Protein AF-A0A536JC09-F1 (afdb_monomer)

Foldseek 3Di:
DDDDDDDDDDDDDDDDDDDDDDDDDDDDDDPVNDDDPPDPPPPPDDADQFFDWQQAQFDKQKPFQPVVPQGLNQLRYQALLGWRWGADDQAAPVRWIKMKGQQLVPDLLLQFKKKKKKAQPPQPQAQQCVVVVHWDAQAQAKKFKWFAQDHDDDDDPDRTDTFDIHHRDRGRMFIDIGGCSRGRMIMIIGRGARGDVVRSIHIIHMTMTRQSPFLQLEWEWEEAVCLSVVQTQHQPVVVVHGGHPQVVVCVVPVSHRGHYHRNYYHPDFPVVCVVCVLVVVVRDDGPDPPPVVVVCVQPPPPPDDDDDDDDDDDDDDDDPPDDPPDDDDDDDDDPVVVVVVVVDDDDGRDTDTDGDDDDDDDDD

Structure (mmCIF, N/CA/C/O backbone):
data_AF-A0A536JC09-F1
#
_entry.id   AF-A0A536JC09-F1
#
loop_
_atom_site.group_PDB
_atom_site.id
_atom_site.type_symbol
_atom_site.label_atom_id
_atom_site.label_alt_id
_atom_site.label_comp_id
_atom_site.label_asym_id
_atom_site.label_entity_id
_atom_site.label_seq_id
_atom_site.pdbx_PDB_ins_code
_atom_site.Cartn_x
_atom_site.Cartn_y
_atom_site.Cartn_z
_atom_site.occupancy
_atom_site.B_iso_or_equiv
_atom_site.auth_seq_id
_atom_site.auth_comp_id
_atom_site.auth_asym_id
_atom_site.auth_atom_id
_atom_site.pdbx_PDB_model_num
ATOM 1 N N . MET A 1 1 ? 70.081 -6.212 41.140 1.00 36.88 1 MET A N 1
ATOM 2 C CA . MET A 1 1 ? 70.716 -7.525 40.875 1.00 36.88 1 MET A CA 1
ATOM 3 C C . MET A 1 1 ? 69.593 -8.452 40.402 1.00 36.88 1 MET A C 1
ATOM 5 O O . MET A 1 1 ? 68.660 -8.626 41.163 1.00 36.88 1 MET A O 1
ATOM 9 N N . ARG A 1 2 ? 69.405 -8.727 39.094 1.00 32.56 2 ARG A N 1
ATOM 10 C CA . ARG A 1 2 ? 70.025 -9.826 38.296 1.00 32.56 2 ARG A CA 1
ATOM 11 C C . ARG A 1 2 ? 70.026 -11.152 39.098 1.00 32.56 2 ARG A C 1
ATOM 13 O O . ARG A 1 2 ? 70.590 -11.129 40.176 1.00 32.56 2 ARG A O 1
ATOM 20 N N . PHE A 1 3 ? 69.487 -12.308 38.687 1.00 31.75 3 PHE A N 1
ATOM 21 C CA . PHE A 1 3 ? 69.133 -12.875 37.374 1.00 31.75 3 PHE A CA 1
ATOM 22 C C . PHE A 1 3 ? 68.314 -14.189 37.598 1.00 31.75 3 PHE A C 1
ATOM 24 O O . PHE A 1 3 ? 68.687 -14.933 38.493 1.00 31.75 3 PHE A O 1
ATOM 31 N N . ARG A 1 4 ? 67.255 -14.418 36.787 1.00 40.78 4 ARG A N 1
ATOM 32 C CA . ARG A 1 4 ? 66.750 -15.643 36.076 1.00 40.78 4 ARG A CA 1
ATOM 33 C C . ARG A 1 4 ? 66.833 -17.061 36.723 1.00 40.78 4 ARG A C 1
ATOM 35 O O . ARG A 1 4 ? 67.774 -17.345 37.438 1.00 40.78 4 ARG A O 1
ATOM 42 N N . TRP A 1 5 ? 65.957 -18.046 36.455 1.00 30.72 5 TRP A N 1
ATOM 43 C CA . TRP A 1 5 ? 65.377 -18.525 35.179 1.00 30.72 5 TRP A CA 1
ATOM 44 C C . TRP A 1 5 ? 64.087 -19.361 35.370 1.00 30.72 5 TRP A C 1
ATOM 46 O O . TRP A 1 5 ? 63.809 -19.880 36.445 1.00 30.72 5 TRP A O 1
ATOM 56 N N . GLU A 1 6 ? 63.349 -19.472 34.265 1.00 37.31 6 GLU A N 1
ATOM 57 C CA . GLU A 1 6 ? 62.049 -20.104 34.018 1.00 37.31 6 GLU A CA 1
ATOM 58 C C . GLU A 1 6 ? 62.002 -21.637 34.136 1.00 37.31 6 GLU A C 1
ATOM 60 O O . GLU A 1 6 ? 62.984 -22.302 33.816 1.00 37.31 6 GLU A O 1
ATOM 65 N N . ALA A 1 7 ? 60.816 -22.184 34.446 1.00 30.33 7 ALA A N 1
ATOM 66 C CA . ALA A 1 7 ? 60.117 -23.166 33.603 1.00 30.33 7 ALA A CA 1
ATOM 67 C C . ALA A 1 7 ? 58.750 -23.571 34.210 1.00 30.33 7 ALA A C 1
ATOM 69 O O . ALA A 1 7 ? 58.674 -23.958 35.370 1.00 30.33 7 ALA A O 1
ATOM 70 N N . LEU A 1 8 ? 57.719 -23.585 33.349 1.00 28.45 8 LEU A N 1
ATOM 71 C CA . LEU A 1 8 ? 56.472 -24.379 33.398 1.00 28.45 8 LEU A CA 1
ATOM 72 C C . LEU A 1 8 ? 55.198 -23.807 34.080 1.00 28.45 8 LEU A C 1
ATOM 74 O O . LEU A 1 8 ? 54.946 -24.016 35.259 1.00 28.45 8 LEU A O 1
ATOM 78 N N . ARG A 1 9 ? 54.304 -23.325 33.194 1.00 28.89 9 ARG A N 1
ATOM 79 C CA . ARG A 1 9 ? 52.888 -23.738 32.990 1.00 28.89 9 ARG A CA 1
ATOM 80 C C . ARG A 1 9 ? 51.755 -22.784 33.410 1.00 28.89 9 ARG A C 1
ATOM 82 O O . ARG A 1 9 ? 51.515 -22.490 34.570 1.00 28.89 9 ARG A O 1
ATOM 89 N N . SER A 1 10 ? 51.024 -22.398 32.368 1.00 26.89 10 SER A N 1
ATOM 90 C CA . SER A 1 10 ? 49.814 -21.589 32.264 1.00 26.89 10 SER A CA 1
ATOM 91 C C . SER A 1 10 ? 48.507 -22.275 32.727 1.00 26.89 10 SER A C 1
ATOM 93 O O . SER A 1 10 ? 48.391 -23.491 32.619 1.00 26.89 10 SER A O 1
ATOM 95 N N . LEU A 1 11 ? 47.491 -21.426 32.987 1.00 25.88 11 LEU A N 1
ATOM 96 C CA . LEU A 1 11 ? 46.077 -21.498 32.521 1.00 25.88 11 LEU A CA 1
ATOM 97 C C . LEU A 1 11 ? 44.939 -22.132 33.384 1.00 25.88 11 LEU A C 1
ATOM 99 O O . LEU A 1 11 ? 45.101 -23.207 33.944 1.00 25.88 11 LEU A O 1
ATOM 103 N N . ALA A 1 12 ? 43.752 -21.484 33.273 1.00 26.39 12 ALA A N 1
ATOM 104 C CA . ALA A 1 12 ? 42.338 -21.861 33.584 1.00 26.39 12 ALA A CA 1
ATOM 105 C C . ALA A 1 12 ? 41.808 -21.550 35.013 1.00 26.39 12 ALA A C 1
ATOM 107 O O . ALA A 1 12 ? 42.444 -21.943 35.980 1.00 26.39 12 ALA A O 1
ATOM 108 N N . LEU A 1 13 ? 40.730 -20.785 35.303 1.00 26.62 13 LEU A N 1
ATOM 109 C CA . LEU A 1 13 ? 39.412 -20.419 34.706 1.00 26.62 13 LEU A CA 1
ATOM 110 C C . LEU A 1 13 ? 38.263 -21.447 34.922 1.00 26.62 13 LEU A C 1
ATOM 112 O O . LEU A 1 13 ? 38.433 -22.611 34.582 1.00 26.62 13 LEU A O 1
ATOM 116 N N . PHE A 1 14 ? 37.086 -20.932 35.353 1.00 28.17 14 PHE A N 1
ATOM 117 C CA . PHE A 1 14 ? 35.711 -21.512 35.350 1.00 28.17 14 PHE A CA 1
ATOM 118 C C . PHE A 1 14 ? 35.374 -22.583 36.428 1.00 28.17 14 PHE A C 1
ATOM 120 O O . PHE A 1 14 ? 36.268 -23.255 36.910 1.00 28.17 14 PHE A O 1
ATOM 127 N N . LEU A 1 15 ? 34.141 -22.824 36.919 1.00 27.25 15 LEU A N 1
ATOM 128 C CA . LEU A 1 15 ? 32.750 -22.542 36.507 1.00 27.25 15 LEU A CA 1
ATOM 129 C C . LEU A 1 15 ? 31.804 -22.905 37.686 1.00 27.25 15 LEU A C 1
ATOM 131 O O . LEU A 1 15 ? 32.091 -23.844 38.426 1.00 27.25 15 LEU A O 1
ATOM 135 N N . THR A 1 16 ? 30.615 -22.306 37.782 1.00 26.86 16 THR A N 1
ATOM 136 C CA . THR A 1 16 ? 29.426 -22.980 38.345 1.00 26.86 16 THR A CA 1
ATOM 137 C C . THR A 1 16 ? 28.334 -22.883 37.279 1.00 26.86 16 THR A C 1
ATOM 139 O O . THR A 1 16 ? 27.905 -21.782 36.949 1.00 26.86 16 THR A O 1
ATOM 142 N N . VAL A 1 17 ? 27.968 -24.015 36.668 1.00 28.80 17 VAL A N 1
ATOM 143 C CA . VAL A 1 17 ? 26.944 -24.133 35.614 1.00 28.80 17 VAL A CA 1
ATOM 144 C C . VAL A 1 17 ? 25.737 -24.885 36.159 1.00 28.80 17 VAL A C 1
ATOM 146 O O . VAL A 1 17 ? 25.876 -25.936 36.783 1.00 28.80 17 VAL A O 1
ATOM 149 N N . THR A 1 18 ? 24.558 -24.333 35.886 1.00 29.67 18 THR A N 1
ATOM 150 C CA . THR A 1 18 ? 23.251 -24.954 36.103 1.00 29.67 18 THR A CA 1
ATOM 151 C C . THR A 1 18 ? 22.977 -26.014 35.033 1.00 29.67 18 THR A C 1
ATOM 153 O O . THR A 1 18 ? 23.214 -25.807 33.845 1.00 29.67 18 THR A O 1
ATOM 156 N N . LEU A 1 19 ? 22.490 -27.159 35.501 1.00 27.80 19 LEU A N 1
ATOM 157 C CA . LEU A 1 19 ? 22.312 -28.433 34.812 1.00 27.80 19 LEU A CA 1
ATOM 158 C C . LEU A 1 19 ? 21.172 -28.399 33.772 1.00 27.80 19 LEU A C 1
ATOM 160 O O . LEU A 1 19 ? 20.027 -28.118 34.119 1.00 27.80 19 LEU A O 1
ATOM 164 N N . LEU A 1 20 ? 21.465 -28.773 32.522 1.00 28.38 20 LEU A N 1
ATOM 165 C CA . LEU A 1 20 ? 20.464 -29.218 31.548 1.00 28.38 20 LEU A CA 1
ATOM 166 C C . LEU A 1 20 ? 20.325 -30.744 31.692 1.00 28.38 20 LEU A C 1
ATOM 168 O O . LEU A 1 20 ? 21.284 -31.481 31.458 1.00 28.38 20 LEU A O 1
ATOM 172 N N . CYS A 1 21 ? 19.154 -31.228 32.108 1.00 25.56 21 CYS A N 1
ATOM 173 C CA . CYS A 1 21 ? 18.857 -32.661 32.155 1.00 25.56 21 CYS A CA 1
ATOM 174 C C . CYS A 1 21 ? 18.747 -33.217 30.728 1.00 25.56 21 CYS A C 1
ATOM 176 O O . CYS A 1 21 ? 17.725 -33.046 30.070 1.00 25.56 21 CYS A O 1
ATOM 178 N N . VAL A 1 22 ? 19.783 -33.919 30.268 1.00 31.12 22 VAL A N 1
ATOM 179 C CA . VAL A 1 22 ? 19.689 -34.836 29.127 1.00 31.12 22 VAL A CA 1
ATOM 180 C C . VAL A 1 22 ? 19.411 -36.228 29.685 1.00 31.12 22 VAL A C 1
ATOM 182 O O . VAL A 1 22 ? 20.281 -36.854 30.289 1.00 31.12 22 VAL A O 1
ATOM 185 N N . THR A 1 23 ? 18.189 -36.726 29.515 1.00 30.47 23 THR A N 1
ATOM 186 C CA . THR A 1 23 ? 17.865 -38.128 29.787 1.00 30.47 23 THR A CA 1
ATOM 187 C C . THR A 1 23 ? 18.340 -38.988 28.618 1.00 30.47 23 THR A C 1
ATOM 189 O O . THR A 1 23 ? 17.672 -39.109 27.595 1.00 30.47 23 THR A O 1
ATOM 192 N N . PHE A 1 24 ? 19.502 -39.625 28.764 1.00 31.02 24 PHE A N 1
ATOM 193 C CA . PHE A 1 24 ? 19.910 -40.703 27.863 1.00 31.02 24 PHE A CA 1
ATOM 194 C C . PHE A 1 24 ? 19.161 -41.985 28.244 1.00 31.02 24 PHE A C 1
ATOM 196 O O . PHE 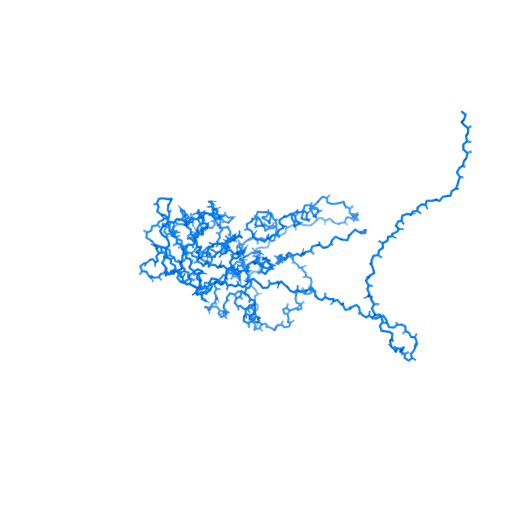A 1 24 ? 19.452 -42.601 29.269 1.00 31.02 24 PHE A O 1
ATOM 203 N N . ARG A 1 25 ? 18.201 -42.416 27.417 1.00 30.84 25 ARG A N 1
ATOM 204 C CA . ARG A 1 25 ? 17.781 -43.823 27.409 1.00 30.84 25 ARG A CA 1
ATOM 205 C C . ARG A 1 25 ? 18.841 -44.613 26.646 1.00 30.84 25 ARG A C 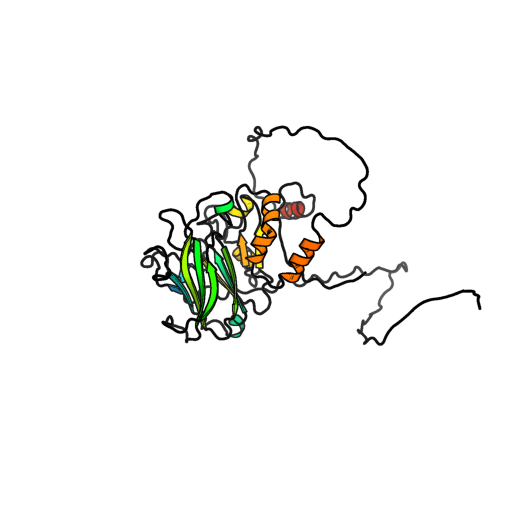1
ATOM 207 O O . ARG A 1 25 ? 18.979 -44.448 25.439 1.00 30.84 25 ARG A O 1
ATOM 214 N N . PHE A 1 26 ? 19.595 -45.447 27.353 1.00 35.88 26 PHE A N 1
ATOM 215 C CA . PHE A 1 26 ? 20.374 -46.512 26.731 1.00 35.88 26 PHE A CA 1
ATOM 216 C C . PHE A 1 26 ? 19.435 -47.684 26.463 1.00 35.88 26 PHE A C 1
ATOM 218 O O . PHE A 1 26 ? 18.939 -48.273 27.420 1.00 35.88 26 PHE A O 1
ATOM 225 N N . ASP A 1 27 ? 19.216 -48.040 25.197 1.00 37.62 27 ASP A N 1
ATOM 226 C CA . ASP A 1 27 ? 18.766 -49.393 24.883 1.00 37.62 27 ASP A CA 1
ATOM 227 C C . ASP A 1 27 ? 19.299 -49.907 23.534 1.00 37.62 27 ASP A C 1
ATOM 229 O O . ASP A 1 27 ? 19.413 -49.164 22.561 1.00 37.62 27 ASP A O 1
ATOM 233 N N . ALA A 1 28 ? 19.627 -51.201 23.555 1.00 38.22 28 ALA A N 1
ATOM 234 C CA . ALA A 1 28 ? 20.052 -52.129 22.504 1.00 38.22 28 ALA A CA 1
ATOM 235 C C . ALA A 1 28 ? 21.326 -51.831 21.670 1.00 38.22 28 ALA A C 1
ATOM 237 O O . ALA A 1 28 ? 21.341 -51.076 20.698 1.00 38.22 28 ALA A O 1
ATOM 238 N N . ARG A 1 29 ? 22.395 -52.586 21.978 1.00 41.09 29 ARG A N 1
ATOM 239 C CA . ARG A 1 29 ? 23.533 -52.849 21.075 1.00 41.09 29 ARG A CA 1
ATOM 240 C C . ARG A 1 29 ? 23.049 -53.586 19.815 1.00 41.09 29 ARG A C 1
ATOM 242 O O . ARG A 1 29 ? 22.245 -54.509 19.917 1.00 41.09 29 ARG A O 1
ATOM 249 N N . GLY A 1 30 ? 23.586 -53.228 18.648 1.00 44.88 30 GLY A N 1
ATOM 250 C CA . GLY A 1 30 ? 23.467 -54.044 17.433 1.00 44.88 30 GLY A CA 1
ATOM 251 C C . GLY A 1 30 ? 24.247 -55.360 17.558 1.00 44.88 30 GLY A C 1
ATOM 252 O O . GLY A 1 30 ? 25.201 -55.446 18.331 1.00 44.88 30 GLY A O 1
ATOM 253 N N . ALA A 1 31 ? 23.843 -56.382 16.797 1.00 53.12 31 ALA A N 1
ATOM 254 C CA . ALA A 1 31 ? 24.392 -57.745 16.854 1.00 53.12 31 ALA A CA 1
ATOM 255 C C . ALA A 1 31 ? 25.894 -57.872 16.504 1.00 53.12 31 ALA A C 1
ATOM 257 O O . ALA A 1 31 ? 26.471 -58.937 16.695 1.00 53.12 31 ALA A O 1
ATOM 258 N N . ASP A 1 32 ? 26.537 -56.809 16.024 1.00 61.56 32 ASP A N 1
ATOM 259 C CA . ASP A 1 32 ? 27.949 -56.765 15.629 1.00 61.56 32 ASP A CA 1
ATOM 260 C C . ASP A 1 32 ? 28.827 -55.896 16.551 1.00 61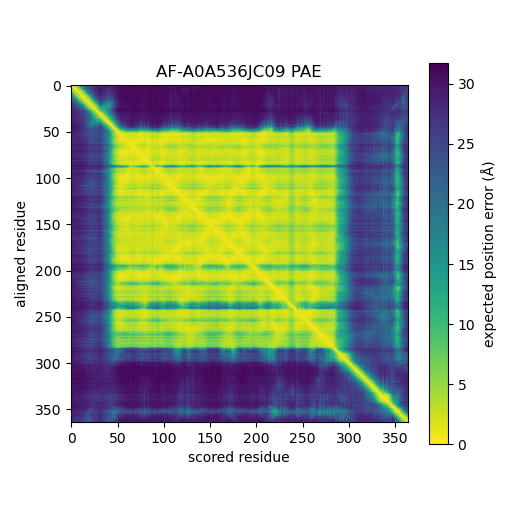.56 32 ASP A C 1
ATOM 262 O O . ASP A 1 32 ? 30.014 -55.718 16.287 1.00 61.56 32 ASP A O 1
ATOM 266 N N . GLY A 1 33 ? 28.274 -55.351 17.641 1.00 51.72 33 GLY A N 1
ATOM 267 C CA . GLY A 1 33 ? 29.042 -54.588 18.631 1.00 51.72 33 GLY A CA 1
ATOM 268 C C . GLY A 1 33 ? 29.583 -53.235 18.147 1.00 51.72 33 GLY A C 1
ATOM 269 O O . GLY A 1 33 ? 30.335 -52.597 18.884 1.00 51.72 33 GLY A O 1
ATOM 270 N N . SER A 1 34 ? 29.187 -52.765 16.960 1.00 49.44 34 SER A N 1
ATOM 271 C CA . SER A 1 34 ? 29.613 -51.462 16.441 1.00 49.44 34 SER A CA 1
ATOM 272 C C . SER A 1 34 ? 28.744 -50.324 17.003 1.00 49.44 34 SER A C 1
ATOM 274 O O . SER A 1 34 ? 27.514 -50.451 17.047 1.00 49.44 34 SER A O 1
ATOM 276 N N . PRO A 1 35 ? 29.332 -49.187 17.428 1.00 41.75 35 PRO A N 1
ATOM 277 C CA . PRO A 1 35 ? 28.557 -48.027 17.850 1.00 41.75 35 PRO A CA 1
ATOM 278 C C . PRO A 1 35 ? 27.819 -47.434 16.644 1.00 41.75 35 PRO A C 1
ATOM 280 O O . PRO A 1 35 ? 28.437 -46.913 15.716 1.00 41.75 35 PRO A O 1
ATOM 283 N N . ARG A 1 36 ? 26.481 -47.485 16.653 1.00 42.75 36 ARG A N 1
ATOM 284 C CA . ARG A 1 36 ? 25.676 -46.686 15.723 1.00 42.75 36 ARG A CA 1
ATOM 285 C C . ARG A 1 36 ? 25.784 -45.230 16.157 1.00 42.75 36 ARG A C 1
ATOM 287 O O . ARG A 1 36 ? 25.281 -44.865 17.217 1.00 42.75 36 ARG A O 1
ATOM 294 N N . ILE A 1 37 ? 26.437 -44.404 15.343 1.00 43.97 37 ILE A N 1
ATOM 295 C CA . ILE A 1 37 ? 26.311 -42.952 15.458 1.00 43.97 37 ILE A CA 1
ATOM 296 C C . ILE A 1 37 ? 24.839 -42.646 15.186 1.00 43.97 37 ILE A C 1
ATOM 298 O O . ILE A 1 37 ? 24.356 -42.861 14.075 1.00 43.97 37 ILE A O 1
ATOM 302 N N . ALA A 1 38 ? 24.110 -42.219 16.216 1.00 47.78 38 ALA A N 1
ATOM 303 C CA . ALA A 1 38 ? 22.767 -41.699 16.034 1.00 47.78 38 ALA A CA 1
ATOM 304 C C . ALA A 1 38 ? 22.862 -40.526 15.055 1.00 47.78 38 ALA A C 1
ATOM 306 O O . ALA A 1 38 ? 23.597 -39.568 15.305 1.00 47.78 38 ALA A O 1
ATOM 307 N N . SER A 1 39 ? 22.168 -40.626 13.920 1.00 44.34 39 SER A N 1
ATOM 308 C CA . SER A 1 39 ? 22.028 -39.506 12.998 1.00 44.34 39 SER A CA 1
ATOM 309 C C . SER A 1 39 ? 21.516 -38.303 13.793 1.00 44.34 39 SER A C 1
ATOM 311 O O . SER A 1 39 ? 20.510 -38.448 14.495 1.00 44.34 39 SER A O 1
ATOM 313 N N . PRO A 1 40 ? 22.183 -37.138 13.735 1.00 42.94 40 PRO A N 1
ATOM 314 C CA . PRO A 1 40 ? 21.654 -35.949 14.376 1.00 42.94 40 PRO A CA 1
ATOM 315 C C . PRO A 1 40 ? 20.288 -35.666 13.752 1.00 42.94 40 PRO A C 1
ATOM 317 O O . PRO A 1 40 ? 20.180 -35.456 12.543 1.00 42.94 40 PRO A O 1
ATOM 320 N N . GLN A 1 41 ? 19.233 -35.698 14.566 1.00 37.69 41 GLN A N 1
ATOM 321 C CA . GLN A 1 41 ? 17.967 -35.107 14.166 1.00 37.69 41 GLN A CA 1
ATOM 322 C C . GLN A 1 41 ? 18.211 -33.604 14.087 1.00 37.69 41 GLN A C 1
ATOM 324 O O . GLN A 1 41 ? 18.301 -32.922 15.106 1.00 37.69 41 GLN A O 1
ATOM 329 N N . VAL A 1 42 ? 18.398 -33.104 12.867 1.00 40.72 42 VAL A N 1
ATOM 330 C CA . VAL A 1 42 ? 18.364 -31.672 12.596 1.00 40.72 42 VAL A CA 1
ATOM 331 C C . VAL A 1 42 ? 16.956 -31.225 12.966 1.00 40.72 42 VAL A C 1
ATOM 333 O O . VAL A 1 42 ? 15.987 -31.597 12.306 1.00 40.72 42 VAL A O 1
ATOM 336 N N . ALA A 1 43 ? 16.827 -30.488 14.067 1.00 40.28 43 ALA A N 1
ATOM 337 C CA . ALA A 1 43 ? 15.604 -29.761 14.342 1.00 40.28 43 ALA A CA 1
ATOM 338 C C . ALA A 1 43 ? 15.426 -28.776 13.184 1.00 40.28 43 ALA A C 1
ATOM 340 O O . ALA A 1 43 ? 16.229 -27.857 13.024 1.00 40.28 43 ALA A O 1
ATOM 341 N N . PHE A 1 44 ? 14.422 -29.006 12.338 1.00 37.81 44 PHE A N 1
ATOM 342 C CA . PHE A 1 44 ? 14.017 -28.008 11.362 1.00 37.81 44 PHE A CA 1
ATOM 343 C C . PHE A 1 44 ? 13.671 -26.742 12.143 1.00 37.81 44 PHE A C 1
ATOM 345 O O . PHE A 1 44 ? 12.849 -26.785 13.064 1.00 37.81 44 PHE A O 1
ATOM 352 N N . ALA A 1 45 ? 14.336 -25.632 11.817 1.00 45.62 45 ALA A N 1
ATOM 353 C CA . ALA A 1 45 ? 13.912 -24.328 12.295 1.00 45.62 45 ALA A CA 1
ATOM 354 C C . ALA A 1 45 ? 12.412 -24.189 11.997 1.00 45.62 45 ALA A C 1
ATOM 356 O O . ALA A 1 45 ? 11.973 -24.539 10.896 1.00 45.62 45 ALA A O 1
ATOM 357 N N . ARG A 1 46 ? 11.620 -23.732 12.978 1.00 51.09 46 ARG A N 1
ATOM 358 C CA . ARG A 1 46 ? 10.226 -23.352 12.714 1.00 51.09 46 ARG A CA 1
ATOM 359 C C . ARG A 1 46 ? 10.229 -22.400 11.511 1.00 51.09 46 ARG A C 1
ATOM 361 O O . ARG A 1 46 ? 11.097 -21.530 11.424 1.00 51.09 46 ARG A O 1
ATOM 368 N N . GLY A 1 47 ? 9.310 -22.621 10.568 1.00 55.97 47 GLY A N 1
ATOM 369 C CA . GLY A 1 47 ? 9.055 -21.670 9.483 1.00 55.97 47 GLY A CA 1
ATOM 370 C C . GLY A 1 47 ? 8.719 -20.280 10.039 1.00 55.97 47 GLY A C 1
ATOM 371 O O . GLY A 1 47 ? 8.503 -20.166 11.253 1.00 55.97 47 GLY A O 1
ATOM 372 N N . PRO A 1 48 ? 8.707 -19.236 9.189 1.00 59.97 48 PRO A N 1
ATOM 373 C CA . PRO A 1 48 ? 8.295 -17.909 9.634 1.00 59.97 48 PRO A CA 1
ATOM 374 C C . PRO A 1 48 ? 6.926 -17.995 10.317 1.00 59.97 48 PRO A C 1
ATOM 376 O O . PRO A 1 48 ? 6.087 -18.829 9.954 1.00 59.97 48 PRO A O 1
ATOM 379 N N . LEU A 1 49 ? 6.740 -17.200 11.370 1.00 71.00 49 LEU A N 1
ATOM 380 C CA . LEU A 1 49 ? 5.421 -17.058 11.970 1.00 71.00 49 LEU A CA 1
ATOM 381 C C . LEU A 1 49 ? 4.547 -16.352 10.940 1.00 71.00 49 LEU A C 1
ATOM 383 O O . LEU A 1 49 ? 4.991 -15.378 10.347 1.00 71.00 49 LEU A O 1
ATOM 387 N N . ALA A 1 50 ? 3.354 -16.889 10.694 1.00 79.06 50 ALA A N 1
ATOM 388 C CA . ALA A 1 50 ? 2.421 -16.249 9.783 1.00 79.06 50 ALA A CA 1
ATOM 389 C C . ALA A 1 50 ? 2.127 -14.833 10.286 1.00 79.06 50 ALA A C 1
ATOM 391 O O . ALA A 1 50 ? 1.871 -14.669 11.482 1.00 79.06 50 ALA A O 1
ATOM 392 N N . ASP A 1 51 ? 2.127 -13.873 9.365 1.00 82.62 51 ASP A N 1
ATOM 393 C CA . ASP A 1 51 ? 1.683 -12.497 9.572 1.00 82.62 51 ASP A CA 1
ATOM 394 C C . ASP A 1 51 ? 0.289 -12.367 8.916 1.00 82.62 51 ASP A C 1
ATOM 396 O O . ASP A 1 51 ? 0.196 -12.117 7.710 1.00 82.62 51 ASP A O 1
ATOM 400 N N . PRO A 1 52 ? -0.824 -12.650 9.630 1.00 91.44 52 PRO A N 1
ATOM 401 C CA . PRO A 1 52 ? -2.139 -12.777 9.007 1.00 91.44 52 PRO A CA 1
ATOM 402 C C . PRO A 1 52 ? -2.624 -11.459 8.402 1.00 91.44 52 PRO A C 1
ATOM 404 O O . PRO A 1 52 ? -2.543 -10.414 9.047 1.00 91.44 52 PRO A O 1
ATOM 407 N N . LEU A 1 53 ? -3.219 -11.522 7.209 1.00 95.31 53 LEU A N 1
ATOM 408 C CA . LEU A 1 53 ? -3.904 -10.387 6.590 1.00 95.31 53 LEU A CA 1
ATOM 409 C C . LEU A 1 53 ? -5.147 -10.002 7.412 1.00 95.31 53 LEU A C 1
ATOM 411 O O . LEU A 1 53 ? -6.088 -10.789 7.533 1.00 95.31 53 LEU A O 1
ATOM 415 N N . ILE A 1 54 ? -5.166 -8.783 7.952 1.00 96.81 54 ILE A N 1
ATOM 416 C CA . ILE A 1 54 ? -6.258 -8.239 8.777 1.00 96.81 54 ILE A CA 1
ATOM 417 C C . ILE A 1 54 ? -7.093 -7.170 8.061 1.00 96.81 54 ILE A C 1
ATOM 419 O O . ILE A 1 54 ? -8.142 -6.783 8.572 1.00 96.81 54 ILE A O 1
ATOM 423 N N . SER A 1 55 ? -6.654 -6.680 6.897 1.00 97.94 55 SER A N 1
ATOM 424 C CA . SER A 1 55 ? -7.422 -5.742 6.062 1.00 97.94 55 SER A CA 1
ATOM 425 C C . SER A 1 55 ? -8.435 -6.424 5.146 1.00 97.94 55 SER A C 1
ATOM 427 O O . SER A 1 55 ? -9.354 -5.750 4.686 1.00 97.94 55 SER A O 1
ATOM 429 N N . GLY A 1 56 ? -8.299 -7.725 4.872 1.00 97.00 56 GLY A N 1
ATOM 430 C CA . GLY A 1 56 ? -9.134 -8.433 3.897 1.00 97.00 56 GLY A CA 1
ATOM 431 C C . GLY A 1 56 ? -10.631 -8.262 4.172 1.00 97.00 56 GLY A C 1
ATOM 432 O O . GLY A 1 56 ? -11.138 -8.698 5.207 1.00 97.00 56 GLY A O 1
ATOM 433 N N . GLY A 1 57 ? -11.337 -7.595 3.257 1.00 97.69 57 GLY A N 1
ATOM 434 C CA . GLY A 1 57 ? -12.785 -7.385 3.308 1.00 97.69 57 GLY A CA 1
ATOM 435 C C . GLY A 1 57 ? -13.306 -6.480 4.434 1.00 97.69 57 GLY A C 1
ATOM 436 O O . GLY A 1 57 ? -14.524 -6.384 4.609 1.00 97.69 57 GLY A O 1
ATOM 437 N N . VAL A 1 58 ? -12.443 -5.811 5.210 1.00 98.62 58 VAL A N 1
ATOM 438 C CA . VAL A 1 58 ? -12.909 -4.831 6.209 1.00 98.62 58 VAL A CA 1
ATOM 439 C C . VAL A 1 58 ? -13.549 -3.616 5.517 1.00 98.62 58 VAL A C 1
ATOM 441 O O . VAL A 1 58 ? -13.212 -3.322 4.365 1.00 98.62 58 VAL A O 1
ATOM 444 N N . PRO A 1 59 ? -14.464 -2.876 6.173 1.00 98.75 59 PRO A N 1
ATOM 445 C CA . PRO A 1 59 ? -15.078 -1.708 5.553 1.00 98.75 59 PRO A CA 1
ATOM 446 C C . PRO A 1 59 ? -14.032 -0.668 5.128 1.00 98.75 59 PRO A C 1
ATOM 448 O O . PRO A 1 59 ? -13.226 -0.206 5.938 1.00 98.75 59 PRO A O 1
ATOM 451 N N . ALA A 1 60 ? -14.081 -0.288 3.852 1.00 98.81 60 ALA A N 1
ATOM 452 C CA . ALA A 1 60 ? -13.151 0.641 3.227 1.00 98.81 60 ALA A CA 1
ATOM 453 C C . ALA A 1 60 ? -13.869 1.895 2.716 1.00 98.81 60 ALA A C 1
ATOM 455 O O . ALA A 1 60 ? -14.986 1.832 2.197 1.00 98.81 60 ALA A O 1
ATOM 456 N N . PHE A 1 61 ? -13.211 3.045 2.844 1.00 98.75 61 PHE A N 1
ATOM 457 C CA . PHE A 1 61 ? -13.768 4.354 2.521 1.00 98.75 61 PHE A CA 1
ATOM 458 C C . PHE A 1 61 ? -12.752 5.217 1.778 1.00 98.75 61 PHE A C 1
ATOM 460 O O . PHE A 1 61 ? -11.547 5.109 1.995 1.00 98.75 61 PHE A O 1
ATOM 467 N N . THR A 1 62 ? -13.241 6.131 0.947 1.00 98.31 62 THR A N 1
ATOM 468 C CA . THR A 1 62 ? -12.417 7.119 0.244 1.00 98.31 62 THR A CA 1
ATOM 469 C C . THR A 1 62 ? -13.198 8.412 0.020 1.00 98.31 62 THR A C 1
ATOM 471 O O . THR A 1 62 ? -14.428 8.419 0.095 1.00 98.31 62 THR A O 1
ATOM 474 N N . ASN A 1 63 ? -12.498 9.514 -0.254 1.00 96.62 63 ASN A N 1
ATOM 475 C CA . ASN A 1 63 ? -13.103 10.733 -0.796 1.00 96.62 63 ASN A CA 1
ATOM 476 C C . ASN A 1 63 ? -13.096 10.803 -2.330 1.00 96.62 63 ASN A C 1
ATOM 478 O O . ASN A 1 63 ? -13.613 11.781 -2.872 1.00 96.62 63 ASN A O 1
ATOM 482 N N . ASP A 1 64 ? -12.501 9.831 -3.022 1.00 96.31 64 ASP A N 1
ATOM 483 C CA . ASP A 1 64 ? -12.489 9.776 -4.482 1.00 96.31 64 ASP A CA 1
ATOM 484 C C . ASP A 1 64 ? -12.422 8.325 -4.972 1.00 96.31 64 ASP A C 1
ATOM 486 O O . ASP A 1 64 ? -11.421 7.642 -4.784 1.00 96.31 64 ASP A O 1
ATOM 490 N N . ASP A 1 65 ? -13.493 7.862 -5.608 1.00 95.31 65 ASP A N 1
ATOM 491 C CA . ASP A 1 65 ? -13.653 6.514 -6.167 1.00 95.31 65 ASP A CA 1
ATOM 492 C C . ASP A 1 65 ? -14.085 6.540 -7.641 1.00 95.31 65 ASP A C 1
ATOM 494 O O . ASP A 1 65 ? -14.670 5.580 -8.161 1.00 95.31 65 ASP A O 1
ATOM 498 N N . CYS A 1 66 ? -13.868 7.678 -8.309 1.00 92.31 66 CYS A N 1
ATOM 499 C CA . CYS A 1 66 ? -14.310 7.901 -9.682 1.00 92.31 66 CYS A CA 1
ATOM 500 C C . CYS A 1 66 ? -15.832 7.755 -9.869 1.00 92.31 66 CYS A C 1
ATOM 502 O O . CYS A 1 66 ? -16.287 7.238 -10.890 1.00 92.31 66 CYS A O 1
ATOM 504 N N . GLY A 1 67 ? -16.630 8.178 -8.882 1.00 92.38 67 GLY A N 1
ATOM 505 C CA . GLY A 1 67 ? -18.088 8.036 -8.931 1.00 92.38 67 GLY A CA 1
ATOM 506 C C . GLY A 1 67 ? -18.541 6.583 -8.764 1.00 92.38 67 GLY A C 1
ATOM 507 O O . GLY A 1 67 ? -19.547 6.182 -9.347 1.00 92.38 67 GLY A O 1
ATOM 508 N N . GLY A 1 68 ? -17.772 5.794 -8.012 1.00 94.75 68 GLY A N 1
ATOM 509 C CA . GLY A 1 68 ? -18.011 4.377 -7.737 1.00 94.75 68 GLY A CA 1
ATOM 510 C C . GLY A 1 68 ? -17.429 3.398 -8.762 1.00 94.75 68 GLY A C 1
ATOM 511 O O . GLY A 1 68 ? -17.613 2.193 -8.607 1.00 94.75 68 GLY A O 1
ATOM 512 N N . ALA A 1 69 ? -16.726 3.866 -9.799 1.00 95.69 69 ALA A N 1
ATOM 513 C CA . ALA A 1 69 ? -16.113 2.982 -10.798 1.00 95.69 69 ALA A CA 1
ATOM 514 C C . ALA A 1 69 ? -14.890 2.218 -10.257 1.00 95.69 69 ALA A C 1
ATOM 516 O O . ALA A 1 69 ? -14.596 1.116 -10.731 1.00 95.69 69 ALA A O 1
ATOM 517 N N . TYR A 1 70 ? -14.196 2.790 -9.268 1.00 96.38 70 TYR A N 1
ATOM 518 C CA . TYR A 1 70 ? -13.030 2.204 -8.604 1.00 96.38 70 TYR A CA 1
ATOM 519 C C . TYR A 1 70 ? -13.143 2.400 -7.080 1.00 96.38 70 TYR A C 1
ATOM 521 O O . TYR A 1 70 ? -12.417 3.209 -6.499 1.00 96.38 70 TYR A O 1
ATOM 529 N N . PRO A 1 71 ? -14.100 1.711 -6.427 1.00 97.94 71 PRO A N 1
ATOM 530 C CA . PRO A 1 71 ? -14.427 1.922 -5.019 1.00 97.94 71 PRO A CA 1
ATOM 531 C C . PRO A 1 71 ? -13.270 1.551 -4.091 1.00 97.94 71 PRO A C 1
ATOM 533 O O . PRO A 1 71 ? -12.437 0.712 -4.424 1.00 97.94 71 PRO A O 1
ATOM 536 N N . ALA A 1 72 ? -13.271 2.128 -2.886 1.00 98.44 72 ALA A N 1
ATOM 537 C CA . ALA A 1 72 ? -12.280 1.847 -1.843 1.00 98.44 72 ALA A CA 1
ATOM 538 C C . ALA A 1 72 ? -12.126 0.347 -1.532 1.00 98.44 72 ALA A C 1
ATOM 540 O O . ALA A 1 72 ? -11.022 -0.104 -1.261 1.00 98.44 72 ALA A O 1
ATOM 541 N N . ALA A 1 73 ? -13.217 -0.423 -1.620 1.00 98.50 73 ALA A N 1
ATOM 542 C CA . ALA A 1 73 ? -13.226 -1.861 -1.347 1.00 98.50 73 ALA A CA 1
ATOM 543 C C . ALA A 1 73 ? -12.337 -2.691 -2.292 1.00 98.50 73 ALA A C 1
ATOM 545 O O . ALA A 1 73 ? -11.970 -3.800 -1.935 1.00 98.50 73 ALA A O 1
ATOM 546 N N . ARG A 1 74 ? -11.959 -2.161 -3.465 1.00 98.19 74 ARG A N 1
ATOM 547 C CA . ARG A 1 74 ? -11.000 -2.829 -4.363 1.00 98.19 74 ARG A CA 1
ATOM 548 C C . ARG A 1 74 ? -9.566 -2.813 -3.847 1.00 98.19 74 ARG A C 1
ATOM 550 O O . ARG A 1 74 ? -8.708 -3.486 -4.392 1.00 98.19 74 ARG A O 1
ATOM 557 N N . ALA A 1 75 ? -9.269 -1.998 -2.837 1.00 98.31 75 ALA A N 1
ATOM 558 C CA . ALA A 1 75 ? -7.931 -1.970 -2.266 1.00 98.31 75 ALA A CA 1
ATOM 559 C C . ALA A 1 75 ? -7.654 -3.154 -1.326 1.00 98.31 75 ALA A C 1
ATOM 561 O O . ALA A 1 75 ? -6.489 -3.404 -1.034 1.00 98.31 75 ALA A O 1
ATOM 562 N N . ASN A 1 76 ? -8.699 -3.836 -0.845 1.00 98.12 76 ASN A N 1
ATOM 563 C CA . ASN A 1 76 ? -8.628 -4.919 0.139 1.00 98.12 76 ASN A CA 1
ATOM 564 C C . ASN A 1 76 ? -9.636 -6.051 -0.120 1.00 98.12 76 ASN A C 1
ATOM 566 O O . ASN A 1 76 ? -10.077 -6.711 0.829 1.00 98.12 76 ASN A O 1
ATOM 570 N N . ASP A 1 77 ? -10.059 -6.244 -1.368 1.00 96.12 77 ASP A N 1
ATOM 571 C CA . ASP A 1 77 ? -10.796 -7.445 -1.750 1.00 96.12 77 ASP A CA 1
ATOM 572 C C . ASP A 1 77 ? -9.831 -8.611 -2.037 1.00 96.12 77 ASP A C 1
ATOM 574 O O . ASP A 1 77 ? -8.618 -8.498 -1.879 1.00 96.12 77 ASP A O 1
ATOM 578 N N . ASP A 1 78 ? -10.378 -9.774 -2.394 1.00 92.50 78 ASP A N 1
ATOM 579 C CA . ASP A 1 78 ? -9.574 -10.953 -2.731 1.00 92.50 78 ASP A CA 1
ATOM 580 C C . ASP A 1 78 ? -9.076 -10.929 -4.200 1.00 92.50 78 ASP A C 1
ATOM 582 O O . ASP A 1 78 ? -8.527 -11.928 -4.671 1.00 92.50 78 ASP A O 1
ATOM 586 N N . ASP A 1 79 ? -9.270 -9.836 -4.952 1.00 92.94 79 ASP A N 1
ATOM 587 C CA . ASP A 1 79 ? -8.897 -9.722 -6.368 1.00 92.94 79 ASP A CA 1
ATOM 588 C C . ASP A 1 79 ? -7.902 -8.577 -6.605 1.00 92.94 79 ASP A C 1
ATOM 590 O O . ASP A 1 79 ? -8.267 -7.449 -6.942 1.00 92.94 79 ASP A O 1
ATOM 594 N N . TYR A 1 80 ? -6.611 -8.909 -6.532 1.00 92.50 80 TYR A N 1
ATOM 595 C CA . TYR A 1 80 ? -5.512 -7.981 -6.823 1.00 92.50 80 TYR A CA 1
ATOM 596 C C . TYR A 1 80 ? -5.416 -7.584 -8.310 1.00 92.50 80 TYR A C 1
ATOM 598 O O . TYR A 1 80 ? -4.633 -6.710 -8.672 1.00 92.50 80 TYR A O 1
ATOM 606 N N . GLY A 1 81 ? -6.247 -8.161 -9.191 1.00 91.31 81 GLY A N 1
ATOM 607 C CA . GLY A 1 81 ? -6.463 -7.630 -10.541 1.00 91.31 81 GLY A CA 1
ATOM 608 C C . GLY A 1 81 ? -7.298 -6.345 -10.537 1.00 91.31 81 GLY A C 1
ATOM 609 O O . GLY A 1 81 ? -7.453 -5.683 -11.568 1.00 91.31 81 GLY A O 1
ATOM 610 N N . THR A 1 82 ? -7.850 -5.975 -9.380 1.00 93.25 82 THR A N 1
ATOM 611 C CA . THR A 1 82 ? -8.574 -4.733 -9.158 1.00 93.25 82 THR A CA 1
ATOM 612 C C . THR A 1 82 ? -7.856 -3.854 -8.139 1.00 93.25 82 THR A C 1
ATOM 614 O O . THR A 1 82 ? -7.100 -4.328 -7.301 1.00 93.25 82 THR A O 1
ATOM 617 N N . GLN A 1 83 ? -8.075 -2.541 -8.236 1.00 95.81 83 GLN A N 1
ATOM 618 C CA . GLN A 1 83 ? -7.474 -1.545 -7.350 1.00 95.81 83 GLN A CA 1
ATOM 619 C C . GLN A 1 83 ? -8.480 -0.441 -7.030 1.00 95.81 83 GLN A C 1
ATOM 621 O O . GLN A 1 83 ? -9.346 -0.103 -7.856 1.00 95.81 83 GLN A O 1
ATOM 626 N N . TRP A 1 84 ? -8.344 0.159 -5.845 1.00 97.94 84 TRP A N 1
ATOM 627 C CA . TRP A 1 84 ? -8.920 1.482 -5.613 1.00 97.94 84 TRP A CA 1
ATOM 628 C C . TRP A 1 84 ? -8.195 2.485 -6.504 1.00 97.94 84 TRP A C 1
ATOM 630 O O . TRP A 1 84 ? -6.973 2.424 -6.636 1.00 97.94 84 TRP A O 1
ATOM 640 N N . ARG A 1 85 ? -8.940 3.429 -7.087 1.00 96.38 85 ARG A N 1
ATOM 641 C CA . ARG A 1 85 ? -8.376 4.477 -7.935 1.00 96.38 85 ARG A CA 1
ATOM 642 C C . ARG A 1 85 ? -9.095 5.805 -7.721 1.00 96.38 85 ARG A C 1
ATOM 644 O O . ARG A 1 85 ? -10.322 5.853 -7.707 1.00 96.38 85 ARG A O 1
ATOM 651 N N . SER A 1 86 ? -8.330 6.889 -7.614 1.00 95.38 86 SER A N 1
ATOM 652 C CA . SER A 1 86 ? -8.862 8.258 -7.637 1.00 95.38 86 SER A CA 1
ATOM 653 C C . SER A 1 86 ? -9.025 8.766 -9.079 1.00 95.38 86 SER A C 1
ATOM 655 O O . SER A 1 86 ? -8.421 8.223 -10.001 1.00 95.38 86 SER A O 1
ATOM 657 N N . CYS A 1 87 ? -9.825 9.803 -9.339 1.00 87.12 87 CYS A N 1
ATOM 658 C CA . CYS A 1 87 ? -10.015 10.321 -10.709 1.00 87.12 87 CYS A CA 1
ATOM 659 C C . CYS A 1 87 ? -10.163 11.833 -10.813 1.00 87.12 87 CYS A C 1
ATOM 661 O O . CYS A 1 87 ? -9.873 12.406 -11.863 1.00 87.12 87 CYS A O 1
ATOM 663 N N . ASN A 1 88 ? -10.662 12.492 -9.773 1.00 71.12 88 ASN A N 1
ATOM 664 C CA . ASN A 1 88 ? -11.249 13.816 -9.932 1.00 71.12 88 ASN A CA 1
ATOM 665 C C . ASN A 1 88 ? -10.212 14.951 -9.908 1.00 71.12 88 ASN A C 1
ATOM 667 O O . ASN A 1 88 ? -10.506 16.054 -10.376 1.00 71.12 88 ASN A O 1
ATOM 671 N N . ALA A 1 89 ? -9.001 14.709 -9.389 1.00 77.19 89 ALA A N 1
ATOM 672 C CA . ALA A 1 89 ? -7.861 15.620 -9.512 1.00 77.19 89 ALA A CA 1
ATOM 673 C C . ALA A 1 89 ? -6.529 14.960 -9.132 1.00 77.19 89 ALA A C 1
ATOM 675 O O . ALA A 1 89 ? -6.489 14.033 -8.325 1.00 77.19 89 ALA A O 1
ATOM 676 N N . THR A 1 90 ? -5.429 15.528 -9.639 1.00 91.50 90 THR A N 1
ATOM 677 C CA . THR A 1 90 ? -4.092 15.301 -9.083 1.00 91.50 90 THR A CA 1
ATOM 678 C C . THR A 1 90 ? -4.095 15.664 -7.595 1.00 91.50 90 THR A C 1
ATOM 680 O O . THR A 1 90 ? -4.469 16.798 -7.262 1.00 91.50 90 THR A O 1
ATOM 683 N N . PRO A 1 91 ? -3.686 14.749 -6.700 1.00 95.62 91 PRO A N 1
ATOM 684 C CA . PRO A 1 91 ? -3.626 15.032 -5.275 1.00 95.62 91 PRO A CA 1
ATOM 685 C C . PRO A 1 91 ? -2.700 16.212 -4.984 1.00 95.62 91 PRO A C 1
ATOM 687 O O . PRO A 1 91 ? -1.655 16.370 -5.616 1.00 95.62 91 PRO A O 1
ATOM 690 N N . SER A 1 92 ? -3.081 17.033 -4.010 1.00 95.94 92 SER A N 1
ATOM 691 C CA . SER A 1 92 ? -2.265 18.147 -3.524 1.00 95.94 92 SER A CA 1
ATOM 692 C C . SER A 1 92 ? -2.361 18.259 -1.999 1.00 95.94 92 SER A C 1
ATOM 694 O O . SER A 1 92 ? -3.307 17.733 -1.412 1.00 95.94 92 SER A O 1
ATOM 696 N N . PRO A 1 93 ? -1.463 18.997 -1.321 1.00 95.88 93 PRO A N 1
ATOM 697 C CA . PRO A 1 93 ? -1.568 19.206 0.126 1.00 95.88 93 PRO A CA 1
ATOM 698 C C . PRO A 1 93 ? -2.890 19.845 0.578 1.00 95.88 93 PRO A C 1
ATOM 700 O O . PRO A 1 93 ? -3.357 19.581 1.681 1.00 95.88 93 PRO A O 1
ATOM 703 N N . SER A 1 94 ? -3.513 20.678 -0.262 1.00 95.25 94 SER A N 1
ATOM 704 C CA . SER A 1 94 ? -4.809 21.306 0.033 1.00 95.25 94 SER A CA 1
ATOM 705 C C . SER A 1 94 ? -6.011 20.475 -0.422 1.00 95.25 94 SER A C 1
ATOM 707 O O . SER A 1 94 ? -7.143 20.790 -0.058 1.00 95.25 94 SER A O 1
ATOM 709 N N . ARG A 1 95 ? -5.783 19.436 -1.232 1.00 94.75 95 ARG A N 1
ATOM 710 C CA . ARG A 1 95 ? -6.800 18.530 -1.775 1.00 94.75 95 ARG A CA 1
ATOM 711 C C . ARG A 1 95 ? -6.247 17.098 -1.809 1.00 94.75 95 ARG A C 1
ATOM 713 O O . ARG A 1 95 ? -6.032 16.563 -2.900 1.00 94.75 95 ARG A O 1
ATOM 720 N N . PRO A 1 96 ? -5.960 16.491 -0.644 1.00 96.75 96 PRO A N 1
ATOM 721 C CA . PRO A 1 96 ? -5.482 15.122 -0.620 1.00 96.75 96 PRO A CA 1
ATOM 722 C C . PRO A 1 96 ? -6.593 14.168 -1.064 1.00 96.75 96 PRO A C 1
ATOM 724 O O . PRO A 1 96 ? -7.780 14.413 -0.818 1.00 96.75 96 PRO A O 1
ATOM 727 N N . VAL A 1 97 ? -6.200 13.061 -1.682 1.00 97.69 97 VAL A N 1
ATOM 728 C CA . VAL A 1 97 ? -7.067 11.887 -1.846 1.00 97.69 97 VAL A CA 1
ATOM 729 C C . VAL A 1 97 ? -6.691 10.879 -0.775 1.00 97.69 97 VAL A C 1
ATOM 731 O O . VAL A 1 97 ? -5.521 10.789 -0.404 1.00 97.69 97 VAL A O 1
ATOM 734 N N . TRP A 1 98 ? -7.655 10.146 -0.239 1.00 98.19 98 TRP A N 1
ATOM 735 C CA . TRP A 1 98 ? -7.374 9.210 0.841 1.00 98.19 98 TRP A CA 1
ATOM 736 C C . TRP A 1 98 ? -8.161 7.918 0.716 1.00 98.19 98 TRP A C 1
ATOM 738 O O . TRP A 1 98 ? -9.274 7.903 0.200 1.00 98.19 98 TRP A O 1
ATOM 748 N N . LEU A 1 99 ? -7.575 6.854 1.250 1.00 98.75 99 LEU A N 1
ATOM 749 C CA . LEU A 1 99 ? -8.177 5.542 1.449 1.00 98.75 99 LEU A CA 1
ATOM 750 C C . LEU A 1 99 ? -8.107 5.232 2.945 1.00 98.75 99 LEU A C 1
ATOM 752 O O . LEU A 1 99 ? -7.057 5.422 3.558 1.00 98.75 99 LEU A O 1
ATOM 756 N N . ALA A 1 100 ? -9.210 4.797 3.545 1.00 98.81 100 ALA A N 1
ATOM 757 C CA . ALA A 1 100 ? -9.280 4.479 4.965 1.00 98.81 100 ALA A CA 1
ATOM 758 C C . ALA A 1 100 ? -9.976 3.143 5.210 1.00 98.81 100 ALA A C 1
ATOM 760 O O . ALA A 1 100 ? -10.987 2.847 4.576 1.00 98.81 100 ALA A O 1
ATOM 761 N N . TYR A 1 101 ? -9.472 2.393 6.185 1.00 98.94 101 TYR A N 1
ATOM 762 C CA . TYR A 1 101 ? -10.064 1.153 6.668 1.00 98.94 101 TYR A CA 1
ATOM 763 C C . TYR A 1 101 ? -10.612 1.320 8.076 1.00 98.94 101 TYR A C 1
ATOM 765 O O . TYR A 1 101 ? -9.958 1.901 8.949 1.00 98.94 101 TYR A O 1
ATOM 773 N N . ASP A 1 102 ? -11.804 0.771 8.284 1.00 98.81 102 ASP A N 1
ATOM 774 C CA . ASP A 1 102 ? -12.385 0.534 9.596 1.00 98.81 102 ASP A CA 1
ATOM 775 C C . ASP A 1 102 ? -11.991 -0.863 10.084 1.00 98.81 102 ASP A C 1
ATOM 777 O O . ASP A 1 102 ? -12.504 -1.882 9.630 1.00 98.81 102 ASP A O 1
ATOM 781 N N . LEU A 1 103 ? -11.078 -0.898 11.043 1.00 98.69 103 LEU A N 1
ATOM 782 C CA . LEU A 1 103 ? -10.558 -2.097 11.689 1.00 98.69 103 LEU A CA 1
ATOM 783 C C . LEU A 1 103 ? -11.246 -2.362 13.034 1.00 98.69 103 LEU A C 1
ATOM 785 O O . LEU A 1 103 ? -10.736 -3.133 13.844 1.00 98.69 103 LEU A O 1
ATOM 789 N N . SER A 1 104 ? -12.381 -1.719 13.327 1.00 98.31 104 SER A N 1
ATOM 790 C CA . SER A 1 104 ? -13.098 -1.913 14.597 1.00 98.31 104 SER A CA 1
ATOM 791 C C . SER A 1 104 ? -13.593 -3.347 14.812 1.00 98.31 104 SER A C 1
ATOM 793 O O . SER A 1 104 ? -13.762 -3.759 15.960 1.00 98.31 104 SER A O 1
ATOM 795 N N . SER A 1 105 ? -13.796 -4.111 13.735 1.00 97.56 105 SER A N 1
ATOM 796 C CA . SER A 1 105 ? -14.117 -5.543 13.779 1.00 97.56 105 SER A CA 1
ATOM 797 C C . SER A 1 105 ? -12.891 -6.436 14.002 1.00 97.56 105 SER A C 1
ATOM 799 O O . SER A 1 105 ? -13.050 -7.595 14.384 1.00 97.56 105 SER A O 1
ATOM 801 N N . VAL A 1 106 ? -11.677 -5.914 13.798 1.00 97.50 106 VAL A N 1
ATOM 802 C CA . VAL A 1 106 ? -10.424 -6.625 14.065 1.00 97.50 106 VAL A CA 1
ATOM 803 C C . VAL A 1 106 ? -10.129 -6.553 15.563 1.00 97.50 106 VAL A C 1
ATOM 805 O O . VAL A 1 106 ? -10.111 -5.472 16.172 1.00 97.50 106 VAL A O 1
ATOM 808 N N . ALA A 1 107 ? -9.886 -7.713 16.176 1.00 95.44 107 ALA A N 1
ATOM 809 C CA . ALA A 1 107 ? -9.587 -7.794 17.601 1.00 95.44 107 ALA A CA 1
ATOM 810 C C . ALA A 1 107 ? -8.349 -6.946 17.951 1.00 95.44 107 ALA A C 1
ATOM 812 O O . ALA A 1 107 ? -7.422 -6.806 17.151 1.00 95.44 107 ALA A O 1
ATOM 813 N N . ALA A 1 108 ? -8.356 -6.311 19.124 1.00 93.50 108 ALA A N 1
ATOM 814 C CA . ALA A 1 108 ? -7.344 -5.315 19.483 1.00 93.50 108 ALA A CA 1
ATOM 815 C C . ALA A 1 108 ? -5.928 -5.914 19.559 1.00 93.50 108 ALA A C 1
ATOM 817 O O . ALA A 1 108 ? -4.955 -5.235 19.238 1.00 93.50 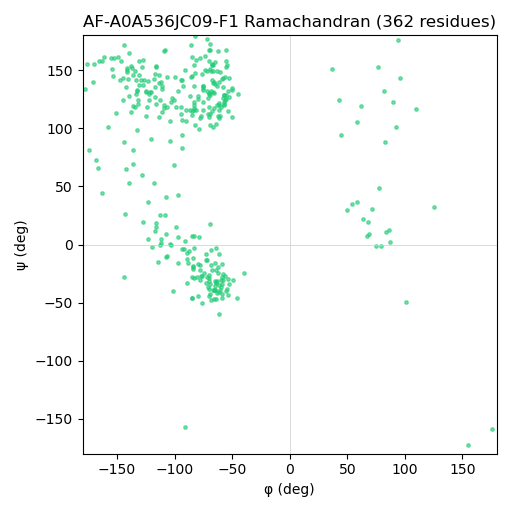108 ALA A O 1
ATOM 818 N N . GLU A 1 109 ? -5.819 -7.189 19.930 1.00 92.69 109 GLU A N 1
ATOM 819 C CA . GLU A 1 109 ? -4.573 -7.955 19.957 1.00 92.69 109 GLU A CA 1
ATOM 820 C C . GLU A 1 109 ? -3.883 -8.048 18.589 1.00 92.69 109 GLU A C 1
ATOM 822 O O . GLU A 1 109 ? -2.657 -8.038 18.540 1.00 92.69 109 GLU A O 1
ATOM 827 N N . HIS A 1 110 ? -4.647 -8.038 17.494 1.00 94.69 110 HIS A N 1
ATOM 828 C CA . HIS A 1 110 ? -4.130 -8.103 16.122 1.00 94.69 110 HIS A CA 1
ATOM 829 C C . HIS A 1 110 ? -3.788 -6.725 15.541 1.00 94.69 110 HIS A C 1
ATOM 831 O O . HIS A 1 110 ? -3.269 -6.614 14.437 1.00 94.69 110 HIS A O 1
ATOM 837 N N . ARG A 1 111 ? -4.092 -5.646 16.271 1.00 94.75 111 ARG A N 1
ATOM 838 C CA . ARG A 1 111 ? -3.841 -4.261 15.843 1.00 94.75 111 ARG A CA 1
ATOM 839 C C . ARG A 1 111 ? -2.643 -3.631 16.542 1.00 94.75 111 ARG A C 1
ATOM 841 O O . ARG A 1 111 ? -2.335 -2.475 16.289 1.00 94.75 111 ARG A O 1
ATOM 848 N N . GLY A 1 112 ? -1.962 -4.352 17.430 1.00 91.44 112 GLY A N 1
ATOM 849 C CA . GLY A 1 112 ? -0.859 -3.786 18.204 1.00 91.44 112 GLY A CA 1
ATOM 850 C C . GLY A 1 112 ? 0.290 -3.306 17.318 1.00 91.44 112 GLY A C 1
ATOM 851 O O . GLY A 1 112 ? 0.621 -2.126 17.295 1.00 91.44 112 GLY A O 1
ATOM 852 N N . LYS A 1 113 ? 0.867 -4.227 16.548 1.00 94.06 113 LYS A N 1
ATOM 853 C CA . LYS A 1 113 ? 1.945 -3.966 15.595 1.00 94.06 113 LYS A CA 1
ATOM 854 C C . LYS A 1 113 ? 1.473 -4.460 14.238 1.00 94.06 113 LYS A C 1
ATOM 856 O O . LYS A 1 113 ? 1.175 -5.638 14.103 1.00 94.06 113 LYS A O 1
ATOM 861 N N . VAL A 1 114 ? 1.366 -3.557 13.274 1.00 96.06 114 VAL A N 1
ATOM 862 C CA . VAL A 1 114 ? 0.771 -3.829 11.964 1.00 96.06 114 VAL A CA 1
ATOM 863 C C . VAL A 1 114 ? 1.762 -3.460 10.881 1.00 96.06 114 VAL A C 1
ATOM 865 O O . VAL A 1 114 ? 2.346 -2.377 10.919 1.00 96.06 114 VAL A O 1
ATOM 868 N N . LEU A 1 115 ? 1.951 -4.355 9.919 1.00 95.69 115 LEU A N 1
ATOM 869 C CA . LEU A 1 115 ? 2.713 -4.066 8.715 1.00 95.69 115 LEU A CA 1
ATOM 870 C C . LEU A 1 115 ? 1.737 -3.633 7.622 1.00 95.69 115 LEU A C 1
ATOM 872 O O . LEU A 1 115 ? 0.875 -4.405 7.210 1.00 95.69 115 LEU A O 1
ATOM 876 N N . ALA A 1 116 ? 1.821 -2.363 7.233 1.00 97.19 116 ALA A N 1
ATOM 877 C CA . ALA A 1 116 ? 1.000 -1.770 6.189 1.00 97.19 116 ALA A CA 1
ATOM 878 C C . ALA A 1 116 ? 1.790 -1.722 4.885 1.00 97.19 116 ALA A C 1
ATOM 880 O O . ALA A 1 116 ? 2.806 -1.031 4.825 1.00 97.19 116 ALA A O 1
ATOM 881 N N . VAL A 1 117 ? 1.313 -2.410 3.855 1.00 96.81 117 VAL A N 1
ATOM 882 C CA . VAL A 1 117 ? 1.969 -2.535 2.550 1.00 96.81 117 VAL A CA 1
ATOM 883 C C . VAL A 1 117 ? 0.997 -2.154 1.445 1.00 96.81 117 VAL A C 1
ATOM 885 O O . VAL A 1 117 ? -0.180 -2.487 1.506 1.00 96.81 117 VAL A O 1
ATOM 888 N N . TRP A 1 118 ? 1.460 -1.402 0.453 1.00 97.88 118 TRP A N 1
ATOM 889 C CA . TRP A 1 118 ? 0.641 -1.043 -0.701 1.00 97.88 118 TRP A CA 1
ATOM 890 C C . TRP A 1 118 ? 1.350 -1.374 -2.006 1.00 97.88 118 TRP A C 1
ATOM 892 O O . TRP A 1 118 ? 2.579 -1.334 -2.073 1.00 97.88 118 TRP A O 1
ATOM 902 N N . TYR A 1 119 ? 0.543 -1.632 -3.034 1.00 97.12 119 TYR A N 1
ATOM 903 C CA . TYR A 1 119 ? 0.964 -2.106 -4.352 1.00 97.12 119 TYR A CA 1
ATOM 904 C C . TYR A 1 119 ? 0.282 -1.288 -5.447 1.00 97.12 119 TYR A C 1
ATOM 906 O O . TYR A 1 119 ? -0.925 -1.070 -5.386 1.00 97.12 119 TYR A O 1
ATOM 914 N N . ASN A 1 120 ? 1.040 -0.812 -6.431 1.00 96.06 120 ASN A N 1
ATOM 915 C CA . ASN A 1 120 ? 0.563 -0.088 -7.614 1.00 96.06 120 ASN A CA 1
ATOM 916 C C . ASN A 1 120 ? 0.817 -0.875 -8.910 1.00 96.06 120 ASN A C 1
ATOM 918 O O . ASN A 1 120 ? 0.217 -0.566 -9.938 1.00 96.06 120 ASN A O 1
ATOM 922 N N . ASP A 1 121 ? 1.665 -1.900 -8.880 1.00 92.12 121 ASP A N 1
ATOM 923 C CA . ASP A 1 121 ? 1.825 -2.822 -9.998 1.00 92.12 121 ASP A CA 1
ATOM 924 C C . ASP A 1 121 ? 0.500 -3.550 -10.308 1.00 92.12 121 ASP A C 1
ATOM 926 O O . ASP A 1 121 ? -0.339 -3.722 -9.422 1.00 92.12 121 ASP A O 1
ATOM 930 N N . PRO A 1 122 ? 0.248 -3.895 -11.582 1.00 88.94 122 PRO A N 1
ATOM 931 C CA . PRO A 1 122 ? 1.127 -3.708 -12.738 1.00 88.94 122 PRO A CA 1
ATOM 932 C C . PRO A 1 122 ? 1.029 -2.312 -13.389 1.00 88.94 122 PRO A C 1
ATOM 934 O O . PRO A 1 122 ? 1.611 -2.109 -14.453 1.00 88.94 122 PRO A O 1
ATOM 937 N N . ALA A 1 123 ? 0.301 -1.341 -12.808 1.00 91.06 123 ALA A N 1
ATOM 938 C CA . ALA A 1 123 ? 0.115 -0.024 -13.434 1.00 91.06 123 ALA A CA 1
ATOM 939 C C . ALA A 1 123 ? 1.456 0.679 -13.683 1.00 91.06 123 ALA A C 1
ATOM 941 O O . ALA A 1 123 ? 1.700 1.164 -14.788 1.00 91.06 123 ALA A O 1
ATOM 942 N N . THR A 1 124 ? 2.343 0.669 -12.687 1.00 94.06 124 THR A N 1
ATOM 943 C CA . THR A 1 124 ? 3.778 0.870 -12.906 1.00 94.06 124 THR A CA 1
ATOM 944 C C . THR A 1 124 ? 4.485 -0.453 -12.680 1.00 94.06 124 THR A C 1
ATOM 946 O O . THR A 1 124 ? 4.434 -0.983 -11.578 1.00 94.06 124 THR A O 1
ATOM 949 N N . SER A 1 125 ? 5.128 -0.982 -13.719 1.00 91.75 125 SER A N 1
ATOM 950 C CA . SER A 1 125 ? 5.722 -2.320 -13.667 1.00 91.75 125 SER A CA 1
ATOM 951 C C . SER A 1 125 ? 7.135 -2.351 -13.056 1.00 91.75 125 SER A C 1
ATOM 953 O O . SER A 1 125 ? 7.361 -3.185 -12.190 1.00 91.75 125 SER A O 1
ATOM 955 N N . PRO A 1 126 ? 8.092 -1.465 -13.405 1.00 94.06 126 PRO A N 1
ATOM 956 C CA . PRO A 1 126 ? 9.424 -1.513 -12.797 1.00 94.06 126 PRO A CA 1
ATOM 957 C C . PRO A 1 126 ? 9.433 -0.969 -11.364 1.00 94.06 126 PRO A C 1
ATOM 959 O O . PRO A 1 126 ? 8.920 0.133 -11.142 1.00 94.06 126 PRO A O 1
ATOM 962 N N . TYR A 1 127 ? 10.130 -1.653 -10.441 1.00 94.12 127 TYR A N 1
ATOM 963 C CA . TYR A 1 127 ? 10.214 -1.288 -9.013 1.00 94.12 127 TYR A CA 1
ATOM 964 C C . TYR A 1 127 ? 10.472 0.177 -8.739 1.00 94.12 127 TYR A C 1
ATOM 966 O O . TYR A 1 127 ? 9.793 0.778 -7.919 1.00 94.12 127 TYR A O 1
ATOM 974 N N . ASP A 1 128 ? 11.428 0.758 -9.456 1.00 94.31 128 ASP A N 1
ATOM 975 C CA . ASP A 1 128 ? 11.652 2.194 -9.508 1.00 94.31 128 ASP A CA 1
ATOM 976 C C . ASP A 1 128 ? 11.812 2.587 -10.978 1.00 94.31 128 ASP A C 1
ATOM 978 O O . ASP A 1 128 ? 12.878 2.427 -11.583 1.00 94.31 128 ASP A O 1
ATOM 982 N N . HIS A 1 129 ? 10.728 3.090 -11.569 1.00 94.25 129 HIS A N 1
ATOM 983 C CA . HIS A 1 129 ? 10.658 3.399 -13.001 1.00 94.25 129 HIS A CA 1
ATOM 984 C C . HIS A 1 129 ? 11.734 4.406 -13.454 1.00 94.25 129 HIS A C 1
ATOM 986 O O . HIS A 1 129 ? 12.172 4.402 -14.608 1.00 94.25 129 HIS A O 1
ATOM 992 N N . ARG A 1 130 ? 12.232 5.251 -12.539 1.00 93.56 130 ARG A N 1
ATOM 993 C CA . ARG A 1 130 ? 13.252 6.267 -12.841 1.00 93.56 130 ARG A CA 1
ATOM 994 C C . ARG A 1 130 ? 14.604 5.659 -13.192 1.00 93.56 130 ARG A C 1
ATOM 996 O O . ARG A 1 130 ? 15.408 6.314 -13.850 1.00 93.56 130 ARG A O 1
ATOM 1003 N N . LEU A 1 131 ? 14.873 4.424 -12.774 1.00 92.81 131 LEU A N 1
ATOM 1004 C CA . LEU A 1 131 ? 16.179 3.791 -12.967 1.00 92.81 131 LEU A CA 1
ATOM 1005 C C . LEU A 1 131 ? 16.465 3.444 -14.423 1.00 92.81 131 LEU A C 1
ATOM 1007 O O . LEU A 1 131 ? 17.626 3.399 -14.825 1.00 92.81 131 LEU A O 1
ATOM 1011 N N . ILE A 1 132 ? 15.405 3.244 -15.198 1.00 92.69 132 ILE A N 1
ATOM 1012 C CA . ILE A 1 132 ? 15.461 2.928 -16.624 1.00 92.69 132 ILE A CA 1
ATOM 1013 C C . ILE A 1 132 ? 14.809 4.021 -17.483 1.00 92.69 132 ILE A C 1
ATOM 1015 O O . ILE A 1 132 ? 14.639 3.841 -18.684 1.00 92.69 132 ILE A O 1
ATOM 1019 N N . ASN A 1 133 ? 14.507 5.182 -16.885 1.00 92.62 133 ASN A N 1
ATOM 1020 C CA . ASN A 1 133 ? 13.774 6.288 -17.512 1.00 92.62 133 ASN A CA 1
ATOM 1021 C C . ASN A 1 133 ? 12.423 5.861 -18.105 1.00 92.62 133 ASN A C 1
ATOM 1023 O O . ASN A 1 133 ? 12.006 6.382 -19.141 1.00 92.62 133 ASN A O 1
ATOM 1027 N N . ASP A 1 134 ? 11.758 4.913 -17.451 1.00 92.50 134 ASP A N 1
ATOM 1028 C CA . ASP A 1 134 ? 10.429 4.469 -17.842 1.00 92.50 134 ASP A CA 1
ATOM 1029 C C . ASP A 1 134 ? 9.354 5.370 -17.222 1.00 92.50 134 ASP A C 1
ATOM 1031 O O . ASP A 1 134 ? 9.616 6.267 -16.407 1.00 92.50 134 ASP A O 1
ATOM 1035 N N . VAL A 1 135 ? 8.121 5.157 -17.651 1.00 91.19 135 VAL A N 1
ATOM 1036 C CA . VAL A 1 135 ? 6.964 5.936 -17.265 1.00 91.19 135 VAL A CA 1
ATOM 1037 C C . VAL A 1 135 ? 6.353 5.394 -15.973 1.00 91.19 135 VAL A C 1
ATOM 1039 O O . VAL A 1 135 ? 6.010 4.223 -15.878 1.00 91.19 135 VAL A O 1
ATOM 1042 N N . GLY A 1 136 ? 6.157 6.281 -14.996 1.00 93.19 136 GLY A N 1
ATOM 1043 C CA . GLY A 1 136 ? 5.323 6.004 -13.828 1.00 93.19 136 GLY A CA 1
ATOM 1044 C C . GLY A 1 136 ? 3.840 6.231 -14.127 1.00 93.19 136 GLY A C 1
ATOM 1045 O O . GLY A 1 136 ? 3.468 7.131 -14.895 1.00 93.19 136 GLY A O 1
ATOM 1046 N N . TYR A 1 137 ? 2.985 5.451 -13.479 1.00 94.81 137 TYR A N 1
ATOM 1047 C CA . TYR A 1 137 ? 1.535 5.554 -13.549 1.00 94.81 137 TYR A CA 1
ATOM 1048 C C . TYR A 1 137 ? 0.945 5.469 -12.147 1.00 94.81 137 TYR A C 1
ATOM 1050 O O . TYR A 1 137 ? 1.008 4.446 -11.477 1.00 94.81 137 TYR A O 1
ATOM 1058 N N . ASN A 1 138 ? 0.273 6.534 -11.729 1.00 95.12 138 ASN A N 1
ATOM 1059 C CA . ASN A 1 138 ? -0.596 6.509 -10.562 1.00 95.12 138 ASN A CA 1
ATOM 1060 C C . ASN A 1 138 ? 0.044 6.221 -9.199 1.00 95.12 138 ASN A C 1
ATOM 1062 O O . ASN A 1 138 ? -0.655 5.848 -8.253 1.00 95.12 138 ASN A O 1
ATOM 1066 N N . ILE A 1 139 ? 1.347 6.455 -9.066 1.00 97.12 139 ILE A N 1
ATOM 1067 C CA . ILE A 1 139 ? 2.088 6.168 -7.841 1.00 97.12 139 ILE A CA 1
ATOM 1068 C C . ILE A 1 139 ? 1.772 7.234 -6.779 1.00 97.12 139 ILE A C 1
ATOM 1070 O O . ILE A 1 139 ? 1.792 8.434 -7.080 1.00 97.12 139 ILE A O 1
ATOM 1074 N N . PRO A 1 140 ? 1.541 6.856 -5.509 1.00 97.62 140 PRO A N 1
ATOM 1075 C CA . PRO A 1 140 ? 1.590 7.785 -4.383 1.00 97.62 140 PRO A CA 1
ATOM 1076 C C . PRO A 1 140 ? 3.009 8.358 -4.197 1.00 97.62 140 PRO A C 1
ATOM 1078 O O . PR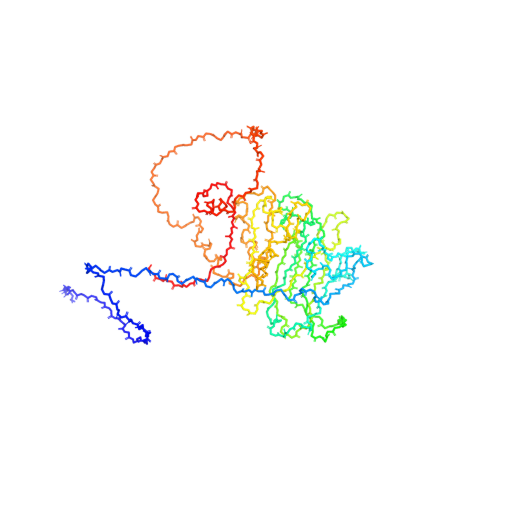O A 1 140 ? 3.892 7.684 -3.666 1.00 97.62 140 PRO A O 1
ATOM 1081 N N . ALA A 1 141 ? 3.252 9.611 -4.598 1.00 97.50 141 ALA A N 1
ATOM 1082 C CA . ALA A 1 141 ? 4.564 10.261 -4.444 1.00 97.50 141 ALA A CA 1
ATOM 1083 C C . ALA A 1 141 ? 4.794 10.793 -3.029 1.00 97.50 141 ALA A C 1
ATOM 1085 O O . ALA A 1 141 ? 5.880 10.652 -2.463 1.00 97.50 141 ALA A O 1
ATOM 1086 N N . THR A 1 142 ? 3.769 11.442 -2.475 1.00 98.44 142 THR A N 1
ATOM 1087 C CA . THR A 1 142 ? 3.800 12.016 -1.129 1.00 98.44 142 THR A CA 1
ATOM 1088 C C . THR A 1 142 ? 2.546 11.598 -0.393 1.00 98.44 142 THR A C 1
ATOM 1090 O O . THR A 1 142 ? 1.440 11.904 -0.842 1.00 98.44 142 THR A O 1
ATOM 1093 N N . TYR A 1 143 ? 2.707 10.917 0.736 1.00 98.69 143 TYR A N 1
ATOM 1094 C CA . TYR A 1 143 ? 1.590 10.411 1.523 1.00 98.69 143 TYR A CA 1
ATOM 1095 C C . TYR A 1 143 ? 1.931 10.280 3.007 1.00 98.69 143 TYR A C 1
ATOM 1097 O O . TYR A 1 143 ? 3.100 10.194 3.384 1.00 98.69 143 TYR A O 1
ATOM 1105 N N . SER A 1 144 ? 0.896 10.228 3.838 1.00 98.69 144 SER A N 1
ATOM 1106 C CA . SER A 1 144 ? 0.961 9.842 5.246 1.00 98.69 144 SER A CA 1
ATOM 1107 C C . SER A 1 144 ? 0.144 8.576 5.495 1.00 98.69 144 SER A C 1
ATOM 1109 O O . SER A 1 144 ? -0.896 8.369 4.869 1.00 98.69 144 SER A O 1
ATOM 1111 N N . LEU A 1 145 ? 0.610 7.746 6.430 1.00 98.75 145 LEU A N 1
ATOM 1112 C CA . LEU A 1 145 ? -0.236 6.770 7.116 1.00 98.75 145 LEU A CA 1
ATOM 1113 C C . LEU A 1 145 ? -0.677 7.374 8.441 1.00 98.75 145 LEU A C 1
ATOM 1115 O O . LEU A 1 145 ? 0.142 7.925 9.179 1.00 98.75 145 LEU A O 1
ATOM 1119 N N . GLU A 1 146 ? -1.965 7.288 8.733 1.00 98.75 146 GLU A N 1
ATOM 1120 C CA . GLU A 1 146 ? -2.605 7.976 9.846 1.00 98.75 146 GLU A CA 1
ATOM 1121 C C . GLU A 1 146 ? -3.559 7.039 10.585 1.00 98.75 146 GLU A C 1
ATOM 1123 O O . GLU A 1 146 ? -4.218 6.207 9.971 1.00 98.75 146 GLU A O 1
ATOM 1128 N N . ALA A 1 147 ? -3.675 7.207 11.899 1.00 98.69 147 ALA A N 1
ATOM 1129 C CA . ALA A 1 147 ? -4.537 6.413 12.767 1.00 98.69 147 ALA A CA 1
ATOM 1130 C C . ALA A 1 147 ? -5.642 7.253 13.407 1.00 98.69 147 ALA A C 1
ATOM 1132 O O . ALA A 1 147 ? -5.452 8.442 13.673 1.00 98.69 147 ALA A O 1
ATOM 1133 N N . ASN A 1 148 ? -6.769 6.623 13.745 1.00 98.75 148 ASN A N 1
ATOM 1134 C CA . ASN A 1 148 ? -7.823 7.244 14.551 1.00 98.75 148 ASN A CA 1
ATOM 1135 C C . ASN A 1 148 ? -8.427 6.252 15.560 1.00 98.75 148 ASN A C 1
ATOM 1137 O O . ASN A 1 148 ? -8.592 5.067 15.268 1.00 98.75 148 ASN A O 1
ATOM 1141 N N . SER A 1 149 ? -8.747 6.734 16.762 1.00 98.12 149 SER A N 1
ATOM 1142 C CA . SER A 1 149 ? -9.304 5.937 17.865 1.00 98.12 149 SER A CA 1
ATOM 1143 C C . SER A 1 149 ? -10.831 5.931 17.932 1.00 98.12 149 SER A C 1
ATOM 1145 O O . SER A 1 149 ? -11.398 5.241 18.779 1.00 98.12 149 SER A O 1
ATOM 1147 N N . ALA A 1 150 ? -11.507 6.688 17.065 1.00 98.44 150 ALA A N 1
ATOM 1148 C CA . ALA A 1 150 ? -12.960 6.733 17.012 1.00 98.44 150 ALA A CA 1
ATOM 1149 C C . ALA A 1 150 ? -13.578 5.326 16.859 1.00 98.44 150 ALA A C 1
ATOM 1151 O O . ALA A 1 150 ? -12.933 4.419 16.321 1.00 98.44 150 ALA A O 1
ATOM 1152 N N . PRO A 1 151 ? -14.828 5.120 17.309 1.00 97.62 151 PRO A N 1
ATOM 1153 C CA . PRO A 1 151 ? -15.574 3.901 17.008 1.00 97.62 151 PRO A CA 1
ATOM 1154 C C . PRO A 1 151 ? -15.675 3.644 15.496 1.00 97.62 151 PRO A C 1
ATOM 1156 O O . PRO A 1 151 ? -15.547 4.573 14.698 1.00 97.62 151 PRO A O 1
ATOM 1159 N N . GLY A 1 152 ? -15.911 2.390 15.113 1.00 97.12 152 GLY A N 1
ATOM 1160 C CA . GLY A 1 152 ? -16.160 2.018 13.720 1.00 97.12 152 GLY A CA 1
ATOM 1161 C C . GLY A 1 152 ? -17.498 2.518 13.168 1.00 97.12 152 GLY A C 1
ATOM 1162 O O . GLY A 1 152 ? -18.348 3.040 13.894 1.00 97.12 152 GLY A O 1
ATOM 1163 N N . GLY A 1 153 ? -17.688 2.328 11.868 1.00 96.62 153 GLY A N 1
ATOM 1164 C CA . GLY A 1 153 ? -18.907 2.581 11.106 1.00 96.62 153 GLY A CA 1
ATOM 1165 C C . GLY A 1 153 ? -18.881 3.887 10.316 1.00 96.62 153 GLY A C 1
ATOM 1166 O O . GLY A 1 153 ? -19.180 3.885 9.125 1.00 96.62 153 GLY A O 1
ATOM 1167 N N . ALA A 1 154 ? -18.518 5.005 10.952 1.00 96.81 154 ALA A N 1
ATOM 1168 C CA . ALA A 1 154 ? -18.496 6.319 10.308 1.00 96.81 154 ALA A CA 1
ATOM 1169 C C . ALA A 1 154 ? -17.080 6.900 10.273 1.00 96.81 154 ALA A C 1
ATOM 1171 O O . ALA A 1 154 ? -16.442 7.036 11.317 1.00 96.81 154 ALA A O 1
ATOM 1172 N N . VAL A 1 155 ? -16.624 7.297 9.079 1.00 98.00 155 VAL A N 1
ATOM 1173 C CA . VAL A 1 155 ? -15.283 7.862 8.879 1.00 98.00 155 VAL A CA 1
ATOM 1174 C C . VAL A 1 155 ? -15.078 9.084 9.785 1.00 98.00 155 VAL A C 1
ATOM 1176 O O . VAL A 1 155 ? -15.846 10.049 9.699 1.00 98.00 155 VAL A O 1
ATOM 1179 N N . PRO A 1 156 ? -14.032 9.098 10.629 1.00 98.12 156 PRO A N 1
ATOM 1180 C CA . PRO A 1 156 ? -13.757 10.229 11.505 1.00 98.12 156 PRO A CA 1
ATOM 1181 C C . PRO A 1 156 ? -13.387 11.493 10.723 1.00 98.12 156 PRO A C 1
ATOM 1183 O O . PRO A 1 156 ? -12.481 11.487 9.888 1.00 98.12 156 PRO A O 1
ATOM 1186 N N . GLY A 1 157 ? -14.038 12.616 11.036 1.00 97.00 157 GLY A N 1
ATOM 1187 C CA . GLY A 1 157 ? -13.707 13.914 10.434 1.00 97.00 157 GLY A CA 1
ATOM 1188 C C . GLY A 1 157 ? -12.432 14.558 10.997 1.00 97.00 157 GLY A C 1
ATOM 1189 O O . GLY A 1 157 ? -11.768 15.327 10.307 1.00 97.00 157 GLY A O 1
ATOM 1190 N N . THR A 1 158 ? -12.069 14.251 12.245 1.00 97.00 158 THR A N 1
ATOM 1191 C CA . THR A 1 158 ? -10.927 14.839 12.970 1.00 97.00 158 THR A CA 1
ATOM 1192 C C . THR A 1 158 ? -10.251 13.797 13.867 1.00 97.00 158 THR A C 1
ATOM 1194 O O . THR A 1 158 ? -10.757 12.687 14.023 1.00 97.00 158 THR A O 1
ATOM 1197 N N . GLY A 1 159 ? -9.099 14.141 14.458 1.00 97.69 159 GLY A N 1
ATOM 1198 C CA . GLY A 1 159 ? -8.390 13.274 15.414 1.00 97.69 159 GLY A CA 1
ATOM 1199 C C . GLY A 1 159 ? -7.429 12.260 14.786 1.00 97.69 159 GLY A C 1
ATOM 1200 O O . GLY A 1 159 ? -6.983 11.345 15.469 1.00 97.69 159 GLY A O 1
ATOM 1201 N N . TRP A 1 160 ? -7.118 12.418 13.499 1.00 98.44 160 TRP A N 1
ATOM 1202 C CA . TRP A 1 160 ? -6.128 11.600 12.804 1.00 98.44 160 TRP A CA 1
ATOM 1203 C C . TRP A 1 160 ? -4.713 11.925 13.290 1.00 98.44 160 TRP A C 1
ATOM 1205 O O . TRP A 1 160 ? -4.321 13.091 13.337 1.00 98.44 160 TRP A O 1
ATOM 1215 N N . VAL A 1 161 ? -3.957 10.890 13.645 1.00 98.38 161 VAL A N 1
ATOM 1216 C CA . VAL A 1 161 ? -2.569 10.982 14.110 1.00 98.38 161 VAL A CA 1
ATOM 1217 C C . VAL A 1 161 ? -1.661 10.352 13.068 1.00 98.38 161 VAL A C 1
ATOM 1219 O O . VAL A 1 161 ? -1.851 9.193 12.716 1.00 98.38 161 VAL A O 1
ATOM 1222 N N . GLN A 1 162 ? -0.667 11.093 12.584 1.00 98.25 162 GLN A N 1
ATOM 1223 C CA . GLN A 1 162 ? 0.304 10.573 11.624 1.00 98.25 162 GLN A CA 1
ATOM 1224 C C . GLN A 1 162 ? 1.220 9.524 12.274 1.00 98.25 162 GLN A C 1
ATOM 1226 O O . GLN A 1 162 ? 1.842 9.792 13.301 1.00 98.25 162 GLN A O 1
ATOM 1231 N N . LEU A 1 163 ? 1.326 8.359 11.637 1.00 97.88 163 LEU A N 1
ATOM 1232 C CA . LEU A 1 163 ? 2.188 7.235 12.016 1.00 97.88 163 LEU A CA 1
ATOM 1233 C C . LEU A 1 163 ? 3.457 7.185 11.159 1.00 97.88 163 LEU A C 1
ATOM 1235 O O . LEU A 1 163 ? 4.544 6.935 11.670 1.00 97.88 163 LEU A O 1
ATOM 1239 N N . ALA A 1 164 ? 3.320 7.460 9.860 1.00 96.75 164 ALA A N 1
ATOM 1240 C CA . ALA A 1 164 ? 4.420 7.493 8.901 1.00 96.75 164 ALA A CA 1
ATOM 1241 C C . ALA A 1 164 ? 4.164 8.554 7.824 1.00 96.75 164 ALA A C 1
ATOM 1243 O O . ALA A 1 164 ? 3.019 8.942 7.586 1.00 96.75 164 ALA A O 1
ATOM 1244 N N . ALA A 1 165 ? 5.229 9.017 7.170 1.00 97.06 165 ALA A N 1
ATOM 1245 C CA . ALA A 1 165 ? 5.141 9.923 6.031 1.00 97.06 165 ALA A CA 1
ATOM 1246 C C . ALA A 1 165 ? 6.241 9.632 5.009 1.00 97.06 165 ALA A C 1
ATOM 1248 O O . ALA A 1 165 ? 7.378 9.322 5.365 1.00 97.06 165 ALA A O 1
ATOM 1249 N N . VAL A 1 166 ? 5.891 9.775 3.736 1.00 97.56 166 VAL A N 1
ATOM 1250 C CA . VAL A 1 166 ? 6.774 9.596 2.584 1.00 97.56 166 VAL A CA 1
ATOM 1251 C C . VAL A 1 166 ? 6.625 10.798 1.663 1.00 97.56 166 VAL A C 1
ATOM 1253 O O . VAL A 1 166 ? 5.542 11.366 1.539 1.00 97.56 166 VAL A O 1
ATOM 1256 N N . SER A 1 167 ? 7.719 11.183 1.009 1.00 97.25 167 SER A N 1
ATOM 1257 C CA . SER A 1 167 ? 7.731 12.216 -0.027 1.00 97.25 167 SER A CA 1
ATOM 125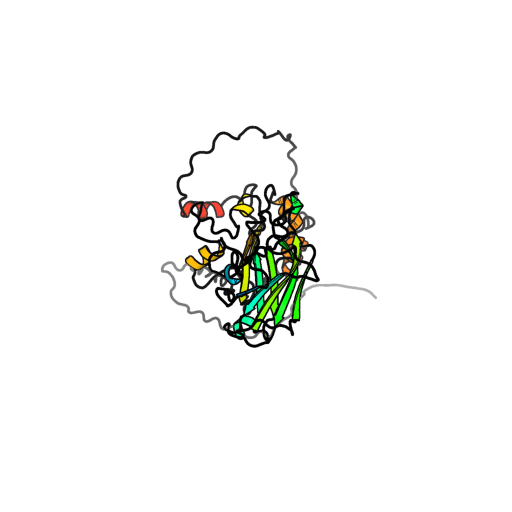8 C C . SER A 1 167 ? 8.689 11.829 -1.150 1.00 97.25 167 SER A C 1
ATOM 1260 O O . SER A 1 167 ? 9.693 11.163 -0.895 1.00 97.25 167 SER A O 1
ATOM 1262 N N . GLY A 1 168 ? 8.383 12.249 -2.379 1.00 95.38 168 GLY A N 1
ATOM 1263 C CA . GLY A 1 168 ? 9.236 12.020 -3.551 1.00 95.38 168 GLY A CA 1
ATOM 1264 C C . GLY A 1 168 ? 9.346 10.558 -4.004 1.00 95.38 168 GLY A C 1
ATOM 1265 O O . GLY A 1 168 ? 10.301 10.224 -4.710 1.00 95.38 168 GLY A O 1
ATOM 1266 N N . ASN A 1 169 ? 8.404 9.701 -3.604 1.00 96.19 169 ASN A N 1
ATOM 1267 C CA . ASN A 1 169 ? 8.381 8.289 -3.967 1.00 96.19 169 ASN A CA 1
ATOM 1268 C C . ASN A 1 169 ? 8.212 8.078 -5.483 1.00 96.19 169 ASN A C 1
ATOM 1270 O O . ASN A 1 169 ? 7.371 8.731 -6.091 1.00 96.19 169 ASN A O 1
ATOM 1274 N N . SER A 1 170 ? 8.986 7.143 -6.039 1.00 95.62 170 SER A N 1
ATOM 1275 C CA . SER A 1 170 ? 8.859 6.599 -7.403 1.00 95.62 170 SER A CA 1
ATOM 1276 C C . SER A 1 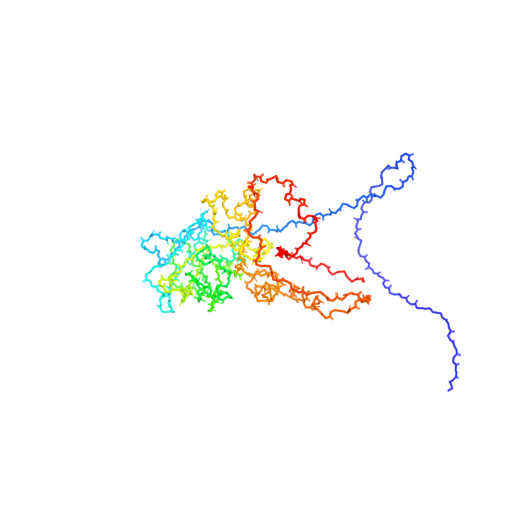170 ? 8.691 5.084 -7.446 1.00 95.62 170 SER A C 1
ATOM 1278 O O . SER A 1 170 ? 8.704 4.494 -8.521 1.00 95.62 170 SER A O 1
ATOM 1280 N N . TYR A 1 171 ? 8.578 4.447 -6.285 1.00 95.69 171 TYR A N 1
ATOM 1281 C CA . TYR A 1 171 ? 8.452 3.003 -6.196 1.00 95.69 171 TYR A CA 1
ATOM 1282 C C . TYR A 1 171 ? 6.990 2.594 -6.366 1.00 95.69 171 TYR A C 1
ATOM 1284 O O . TYR A 1 171 ? 6.131 3.343 -5.894 1.00 95.69 171 TYR A O 1
ATOM 1292 N N . HIS A 1 172 ? 6.697 1.454 -7.002 1.00 95.44 172 HIS A N 1
ATOM 1293 C CA . HIS A 1 172 ? 5.309 0.972 -7.145 1.00 95.44 172 HIS A CA 1
ATOM 1294 C C . HIS A 1 172 ? 4.798 0.190 -5.932 1.00 95.44 172 HIS A C 1
ATOM 1296 O O . HIS A 1 172 ? 3.598 -0.031 -5.830 1.00 95.44 172 HIS A O 1
ATOM 1302 N N . SER A 1 173 ? 5.654 -0.192 -4.991 1.00 95.94 173 SER A N 1
ATOM 1303 C CA . SER A 1 173 ? 5.227 -0.726 -3.699 1.00 95.94 173 SER A CA 1
ATOM 1304 C C . SER A 1 173 ? 6.078 -0.156 -2.577 1.00 95.94 173 SER A C 1
ATOM 1306 O O . SER A 1 173 ? 7.209 0.291 -2.805 1.00 95.94 173 SER A O 1
ATOM 1308 N N . ARG A 1 174 ? 5.506 -0.104 -1.371 1.00 95.38 174 ARG A N 1
ATOM 1309 C CA . ARG A 1 174 ? 6.235 0.164 -0.124 1.00 95.38 174 ARG A CA 1
ATOM 1310 C C . ARG A 1 174 ? 5.494 -0.408 1.067 1.00 95.38 174 ARG A C 1
ATOM 1312 O O . ARG A 1 174 ? 4.267 -0.494 1.064 1.00 95.38 174 ARG A O 1
ATOM 1319 N N . GLN A 1 175 ? 6.240 -0.574 2.152 1.00 94.00 175 GLN A N 1
ATOM 1320 C CA . GLN A 1 175 ? 5.698 -0.988 3.433 1.00 94.00 175 GLN A CA 1
ATOM 1321 C C . GLN A 1 175 ? 6.130 -0.134 4.630 1.00 94.00 175 GLN A C 1
ATOM 1323 O O . GLN A 1 175 ? 7.142 0.570 4.607 1.00 94.00 175 GLN A O 1
ATOM 1328 N N . HIS A 1 176 ? 5.320 -0.187 5.690 1.00 94.62 176 HIS A N 1
ATOM 1329 C CA . HIS A 1 176 ? 5.481 0.570 6.928 1.00 94.62 176 HIS A CA 1
ATOM 1330 C C . HIS A 1 176 ? 5.026 -0.248 8.126 1.00 94.62 176 HIS A C 1
ATOM 1332 O O . HIS A 1 176 ? 3.865 -0.640 8.222 1.00 94.62 176 HIS A O 1
ATOM 1338 N N . LEU A 1 177 ? 5.914 -0.413 9.099 1.00 93.44 177 LEU A N 1
ATOM 1339 C CA . LEU A 1 177 ? 5.549 -0.979 10.388 1.00 93.44 177 LEU A CA 1
ATOM 1340 C C . LEU A 1 177 ? 4.964 0.119 11.289 1.00 93.44 177 LEU A C 1
ATOM 1342 O O . LEU A 1 177 ? 5.654 1.085 11.622 1.00 93.44 177 LEU A O 1
ATOM 1346 N N . VAL A 1 178 ? 3.701 -0.026 11.683 1.00 95.31 178 VAL A N 1
ATOM 1347 C CA . VAL A 1 178 ? 2.935 0.968 12.447 1.00 95.31 178 VAL A CA 1
ATOM 1348 C C . VAL A 1 178 ? 2.306 0.364 13.707 1.00 95.31 178 VAL A C 1
ATOM 1350 O O . VAL A 1 178 ? 2.126 -0.847 13.813 1.00 95.31 178 VAL A O 1
ATOM 1353 N N . ASP A 1 179 ? 1.975 1.215 14.680 1.00 95.06 179 ASP A N 1
ATOM 1354 C CA . ASP A 1 179 ? 1.283 0.829 15.919 1.00 95.06 179 ASP A CA 1
ATOM 1355 C C . ASP A 1 179 ? -0.173 1.312 15.874 1.00 95.06 179 ASP A C 1
ATOM 1357 O O . ASP A 1 179 ? -0.425 2.519 15.795 1.00 95.06 179 ASP A O 1
ATOM 1361 N N . LEU A 1 180 ? -1.125 0.373 15.924 1.00 97.25 180 LEU A N 1
ATOM 1362 C CA . LEU A 1 180 ? -2.567 0.648 15.957 1.00 97.25 180 LEU A CA 1
ATOM 1363 C C . LEU A 1 180 ? -3.224 0.179 17.265 1.00 97.25 180 LEU A C 1
ATOM 1365 O O . LEU A 1 180 ? -4.451 0.091 17.337 1.00 97.25 180 LEU A O 1
ATOM 1369 N N . THR A 1 181 ? -2.448 -0.050 18.335 1.00 94.69 181 THR A N 1
ATOM 1370 C CA . THR A 1 181 ? -2.922 -0.568 19.638 1.00 94.69 181 THR A CA 1
ATOM 1371 C C . THR A 1 181 ? -4.138 0.194 20.182 1.00 94.69 181 THR A C 1
ATOM 1373 O O . THR A 1 181 ? -4.965 -0.355 20.908 1.00 94.69 181 THR A O 1
ATOM 1376 N N . ARG A 1 182 ? -4.257 1.489 19.862 1.00 94.19 182 ARG A N 1
ATOM 1377 C CA . ARG A 1 182 ? -5.327 2.380 20.348 1.00 94.19 182 ARG A CA 1
ATOM 1378 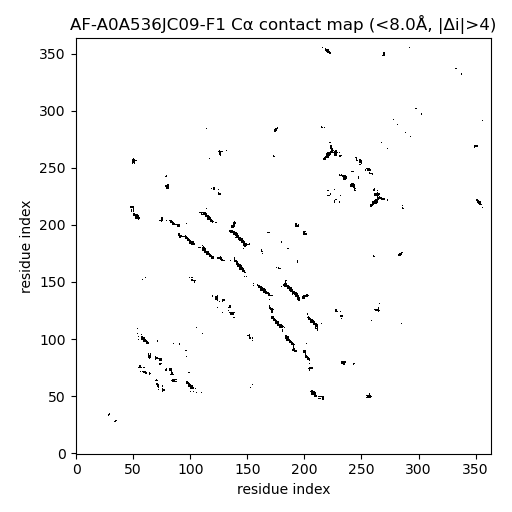C C . ARG A 1 182 ? -6.238 2.905 19.240 1.00 94.19 182 ARG A C 1
ATOM 1380 O O . ARG A 1 182 ? -6.963 3.876 19.463 1.00 94.19 182 ARG A O 1
ATOM 1387 N N . SER A 1 183 ? -6.190 2.304 18.058 1.00 97.94 183 SER A N 1
ATOM 1388 C CA . SER A 1 183 ? -6.767 2.877 16.845 1.00 97.94 183 SER A CA 1
ATOM 1389 C C . SER A 1 183 ? -7.618 1.858 16.112 1.00 97.94 183 SER A C 1
ATOM 1391 O O . SER A 1 183 ? -7.149 0.779 15.772 1.00 97.94 183 SER A O 1
ATOM 1393 N N . ASN A 1 184 ? -8.880 2.204 15.863 1.00 98.38 184 ASN A N 1
ATOM 1394 C CA . ASN A 1 184 ? -9.790 1.383 15.060 1.00 98.38 184 ASN A CA 1
ATOM 1395 C C . ASN A 1 184 ? -9.720 1.733 13.577 1.00 98.38 184 ASN A C 1
ATOM 1397 O O . ASN A 1 184 ? -10.341 1.056 12.778 1.00 98.38 184 ASN A O 1
ATOM 1401 N N . TRP A 1 185 ? -8.999 2.786 13.209 1.00 98.81 185 TRP A N 1
ATOM 1402 C CA . TRP A 1 185 ? -8.920 3.250 11.836 1.00 98.81 185 TRP A CA 1
ATOM 1403 C C . TRP A 1 185 ? -7.474 3.422 11.418 1.00 98.81 185 TRP A C 1
ATOM 1405 O O . TRP A 1 185 ? -6.675 3.960 12.192 1.00 98.81 185 TRP A O 1
ATOM 1415 N N . LEU A 1 186 ? -7.189 3.055 10.173 1.00 98.81 186 LEU A N 1
ATOM 1416 C CA . LEU A 1 186 ? -5.992 3.468 9.453 1.00 98.81 186 LEU A CA 1
ATOM 1417 C C . LEU A 1 186 ? -6.406 4.173 8.159 1.00 98.81 186 LEU A C 1
ATOM 1419 O O . LEU A 1 186 ? -7.363 3.766 7.505 1.00 98.81 186 LEU A O 1
ATOM 1423 N N . ARG A 1 187 ? -5.697 5.242 7.798 1.00 98.81 187 ARG A N 1
ATOM 1424 C CA . ARG A 1 187 ? -5.880 5.997 6.559 1.00 98.81 187 ARG A CA 1
ATOM 1425 C C . ARG A 1 187 ? -4.543 6.249 5.885 1.00 98.81 187 ARG A C 1
ATOM 1427 O O . ARG A 1 187 ? -3.616 6.728 6.530 1.00 98.81 187 ARG A O 1
ATOM 1434 N N . MET A 1 188 ? -4.480 6.006 4.582 1.00 98.81 188 MET A N 1
ATOM 1435 C CA . MET A 1 188 ? -3.440 6.541 3.713 1.00 98.81 188 MET A CA 1
ATOM 1436 C C . MET A 1 188 ? -3.955 7.837 3.082 1.00 98.81 188 MET A C 1
ATOM 1438 O O . MET A 1 188 ? -4.964 7.826 2.379 1.00 98.81 188 MET A O 1
ATOM 1442 N N . SER A 1 189 ? -3.289 8.959 3.353 1.00 98.50 189 SER A N 1
ATOM 1443 C CA . SER A 1 189 ? -3.629 10.276 2.801 1.00 98.50 189 SER A CA 1
ATOM 1444 C C . SER A 1 189 ? -2.548 10.706 1.818 1.00 98.50 189 SER A C 1
ATOM 1446 O O . SER A 1 189 ? -1.401 10.924 2.202 1.00 98.50 189 SER A O 1
ATOM 1448 N N . VAL A 1 190 ? -2.895 10.803 0.538 1.00 98.56 190 VAL A N 1
ATOM 1449 C CA . VAL A 1 190 ? -1.967 11.098 -0.556 1.00 98.56 190 VAL A CA 1
ATOM 1450 C C . VAL A 1 190 ? -2.116 12.556 -0.973 1.00 98.56 190 VAL A C 1
ATOM 1452 O O . VAL A 1 190 ? -3.205 13.023 -1.295 1.00 98.56 190 VAL A O 1
ATOM 1455 N N . SER A 1 191 ? -1.000 13.280 -0.979 1.00 98.00 191 SER A N 1
ATOM 1456 C CA . SER A 1 191 ? -0.922 14.718 -1.268 1.00 98.00 191 SER A CA 1
ATOM 1457 C C . SER A 1 191 ? -0.056 15.057 -2.483 1.00 98.00 191 SER A C 1
ATOM 1459 O O . SER A 1 191 ? 0.038 16.225 -2.848 1.00 98.00 191 SER A O 1
ATOM 1461 N N . ALA A 1 192 ? 0.562 14.062 -3.119 1.00 97.31 192 ALA A N 1
ATOM 1462 C CA . ALA A 1 192 ? 1.140 14.177 -4.453 1.00 97.31 192 ALA A CA 1
ATOM 1463 C C . ALA A 1 192 ? 1.181 12.799 -5.123 1.00 97.31 192 ALA A C 1
ATOM 1465 O O . ALA A 1 192 ? 1.336 11.785 -4.438 1.00 97.31 192 ALA A O 1
ATOM 1466 N N . SER A 1 193 ? 1.097 12.778 -6.451 1.00 96.12 193 SER A N 1
ATOM 1467 C CA . SER A 1 193 ? 1.264 11.578 -7.274 1.00 96.12 193 SER A CA 1
ATOM 1468 C C . SER A 1 193 ? 2.521 11.689 -8.136 1.00 96.12 193 SER A C 1
ATOM 1470 O O . SER A 1 193 ? 2.879 12.790 -8.559 1.00 96.12 193 SER A O 1
ATOM 1472 N N . ASP A 1 194 ? 3.180 10.555 -8.368 1.00 94.69 194 ASP A N 1
ATOM 1473 C CA . ASP A 1 194 ? 4.203 10.380 -9.393 1.00 94.69 194 ASP A CA 1
ATOM 1474 C C . ASP A 1 194 ? 3.558 9.617 -10.549 1.00 94.69 194 ASP A C 1
ATOM 1476 O O . ASP A 1 194 ? 2.956 8.557 -10.368 1.00 94.69 194 ASP A O 1
ATOM 1480 N N . GLY A 1 195 ? 3.598 10.205 -11.734 1.00 83.94 195 GLY A N 1
ATOM 1481 C CA . GLY A 1 195 ? 2.863 9.698 -12.876 1.00 83.94 195 GLY A CA 1
ATOM 1482 C C . GLY A 1 195 ? 3.150 10.499 -14.134 1.00 83.94 195 GLY A C 1
ATOM 1483 O O . GLY A 1 195 ? 3.529 11.670 -14.085 1.00 83.94 195 GLY A O 1
ATOM 1484 N N . SER A 1 196 ? 2.964 9.868 -15.286 1.00 84.75 196 SER A N 1
ATOM 1485 C CA . SER A 1 196 ? 2.968 10.557 -16.574 1.00 84.75 196 SER A CA 1
ATOM 1486 C C . SER A 1 196 ? 1.751 11.455 -16.755 1.00 84.75 196 SER A C 1
ATOM 1488 O O . SER A 1 196 ? 0.752 11.363 -16.041 1.00 84.75 196 SER A O 1
ATOM 1490 N N . SER A 1 197 ? 1.822 12.312 -17.779 1.00 83.69 197 SER A N 1
ATOM 1491 C CA . SER A 1 197 ? 0.672 13.076 -18.261 1.00 83.69 197 SER A CA 1
ATOM 1492 C C . SER A 1 197 ? -0.565 12.179 -18.377 1.00 83.69 197 SER A C 1
ATOM 1494 O O . SER A 1 197 ? -0.498 11.124 -19.000 1.00 83.69 197 SER A O 1
ATOM 1496 N N . GLN A 1 198 ? -1.682 12.629 -17.794 1.00 83.00 198 GLN A N 1
ATOM 1497 C CA . GLN A 1 198 ? -2.966 11.910 -17.683 1.00 83.00 198 GLN A CA 1
ATOM 1498 C C . GLN A 1 198 ? -3.023 10.776 -16.639 1.00 83.00 198 GLN A C 1
ATOM 1500 O O . GLN A 1 198 ? -4.102 10.240 -16.413 1.00 83.00 198 GLN A O 1
ATOM 1505 N N . ASN A 1 199 ? -1.930 10.481 -15.927 1.00 88.88 199 ASN A N 1
ATOM 1506 C CA . ASN A 1 199 ? -1.844 9.411 -14.921 1.00 88.88 199 ASN A CA 1
ATOM 1507 C C . ASN A 1 199 ? -1.405 9.931 -13.544 1.00 88.88 199 ASN A C 1
ATOM 1509 O O . ASN A 1 199 ? -0.670 9.271 -12.815 1.00 88.88 199 ASN A O 1
ATOM 1513 N N . PHE A 1 200 ? -1.869 11.133 -13.193 1.00 87.50 200 PHE A N 1
ATOM 1514 C CA . PHE A 1 200 ? -1.594 11.792 -11.911 1.00 87.50 200 PHE A CA 1
ATOM 1515 C C . PHE A 1 200 ? -2.633 11.494 -10.818 1.00 87.50 200 PHE A C 1
ATOM 1517 O O . PHE A 1 200 ? -2.587 12.090 -9.741 1.00 87.50 200 PHE A O 1
ATOM 1524 N N . ASN A 1 201 ? -3.626 10.649 -11.102 1.00 93.25 201 ASN A N 1
ATOM 1525 C CA . ASN A 1 201 ? -4.449 10.040 -10.063 1.00 93.25 201 ASN A CA 1
ATOM 1526 C C . ASN A 1 201 ? -3.656 8.982 -9.283 1.00 93.25 201 ASN A C 1
ATOM 1528 O O . ASN A 1 201 ? -2.505 8.730 -9.598 1.00 93.25 201 ASN A O 1
ATOM 1532 N N . VAL A 1 202 ? -4.249 8.373 -8.263 1.00 96.81 202 VAL A N 1
ATOM 1533 C CA . VAL A 1 202 ? -3.626 7.327 -7.443 1.00 96.81 202 VAL A CA 1
ATOM 1534 C C . VAL A 1 202 ? -4.358 6.018 -7.682 1.00 96.81 202 VAL A C 1
ATOM 1536 O O . VAL A 1 202 ? -5.582 6.049 -7.779 1.00 96.81 202 VAL A O 1
ATOM 1539 N N . SER A 1 203 ? -3.632 4.907 -7.783 1.00 96.31 203 SER A N 1
ATOM 1540 C CA . SER A 1 203 ? -4.197 3.558 -7.895 1.00 96.31 203 SER A CA 1
ATOM 1541 C C . SER A 1 203 ? -3.378 2.598 -7.047 1.00 96.31 203 SER A C 1
ATOM 1543 O O . SER A 1 203 ? -2.154 2.608 -7.181 1.00 96.31 203 SER A O 1
ATOM 1545 N N . LEU A 1 204 ? -4.019 1.831 -6.163 1.00 97.62 204 LEU A N 1
ATOM 1546 C CA . LEU A 1 204 ? -3.319 0.848 -5.333 1.00 97.62 204 LEU A CA 1
ATOM 1547 C C . LEU A 1 204 ? -4.235 -0.205 -4.693 1.00 97.62 204 LEU A C 1
ATOM 1549 O O . LEU A 1 204 ? -5.425 0.044 -4.468 1.00 97.62 204 LEU A O 1
ATOM 1553 N N . ASN A 1 205 ? -3.629 -1.335 -4.330 1.00 98.12 205 ASN A N 1
ATOM 1554 C CA . ASN A 1 205 ? -4.056 -2.200 -3.227 1.00 98.12 205 ASN A CA 1
ATOM 1555 C C . ASN A 1 205 ? -3.342 -1.766 -1.936 1.00 98.12 205 ASN A C 1
ATOM 1557 O O . ASN A 1 205 ? -2.229 -1.239 -1.992 1.00 98.12 205 ASN A O 1
ATOM 1561 N N . LEU A 1 206 ? -3.971 -1.963 -0.777 1.00 98.50 206 LEU A N 1
ATOM 1562 C CA . LEU A 1 206 ? -3.383 -1.674 0.534 1.00 98.50 206 LEU A CA 1
ATOM 1563 C C . LEU A 1 206 ? -3.735 -2.805 1.492 1.00 98.50 206 LEU A C 1
ATOM 1565 O O . LEU A 1 206 ? -4.891 -2.943 1.897 1.00 98.50 206 LEU A O 1
ATOM 1569 N N . ASP A 1 207 ? -2.715 -3.531 1.919 1.00 97.94 207 ASP A N 1
ATOM 1570 C CA . ASP A 1 207 ? -2.824 -4.618 2.870 1.00 97.94 207 ASP A CA 1
ATOM 1571 C C . ASP A 1 207 ? -2.285 -4.231 4.235 1.00 97.94 207 ASP A C 1
ATOM 1573 O O . ASP A 1 207 ? -1.308 -3.493 4.374 1.00 97.94 207 ASP A O 1
ATOM 1577 N N . LEU A 1 208 ? -2.949 -4.751 5.262 1.00 97.81 208 LEU A N 1
ATOM 1578 C CA . LEU A 1 208 ? -2.530 -4.652 6.647 1.00 97.81 208 LEU A CA 1
ATOM 1579 C C . LEU A 1 208 ? -2.376 -6.062 7.192 1.00 97.81 208 LEU A C 1
ATOM 1581 O O . LEU A 1 208 ? -3.338 -6.830 7.178 1.00 97.81 208 LEU A O 1
ATOM 1585 N N . HIS A 1 209 ? -1.196 -6.370 7.712 1.00 96.31 209 HIS A N 1
ATOM 1586 C CA . HIS A 1 209 ? -0.894 -7.650 8.338 1.00 96.31 209 HIS A CA 1
ATOM 1587 C C . HIS A 1 209 ? -0.678 -7.475 9.838 1.00 96.31 209 HIS A C 1
ATOM 1589 O O . HIS A 1 209 ? -0.043 -6.509 10.272 1.00 96.31 209 HIS A O 1
ATOM 1595 N N . ASP A 1 210 ? -1.191 -8.411 10.633 1.00 94.31 210 ASP A N 1
ATOM 1596 C CA . ASP A 1 210 ? -0.842 -8.501 12.048 1.00 94.31 210 ASP A CA 1
ATOM 1597 C C . ASP A 1 210 ? 0.613 -8.965 12.185 1.00 94.31 210 ASP A C 1
ATOM 1599 O O . ASP A 1 210 ? 0.944 -10.118 11.925 1.00 94.31 210 ASP A O 1
ATOM 1603 N N . ALA A 1 211 ? 1.457 -8.037 12.628 1.00 91.81 211 ALA A N 1
ATOM 1604 C CA . ALA A 1 211 ? 2.891 -8.189 12.831 1.00 91.81 211 ALA A CA 1
ATOM 1605 C C . ALA A 1 211 ? 3.249 -8.235 14.336 1.00 91.81 211 ALA A C 1
ATOM 1607 O O . ALA A 1 211 ? 4.350 -7.838 14.761 1.00 91.81 211 ALA A O 1
ATOM 1608 N N . SER A 1 212 ? 2.303 -8.660 15.185 1.00 88.62 212 SER A N 1
ATOM 1609 C CA . SER A 1 212 ? 2.480 -8.801 16.638 1.00 88.62 212 SER A CA 1
ATOM 1610 C C . SER A 1 212 ? 3.505 -9.874 17.011 1.00 88.62 212 SER A C 1
ATOM 1612 O O . SER A 1 212 ? 4.211 -9.727 18.013 1.00 88.62 212 SER A O 1
ATOM 1614 N N . ALA A 1 213 ? 3.627 -10.918 16.191 1.00 84.69 213 ALA A N 1
ATOM 1615 C CA . ALA A 1 213 ? 4.558 -12.025 16.388 1.00 84.69 213 ALA A CA 1
ATOM 1616 C C . ALA A 1 213 ? 5.947 -11.792 15.763 1.00 84.69 213 ALA A C 1
ATOM 1618 O O . ALA A 1 213 ? 6.897 -12.493 16.107 1.00 84.69 213 ALA A O 1
ATOM 1619 N N . GLY A 1 214 ? 6.072 -10.812 14.871 1.00 81.06 214 GLY A N 1
ATOM 1620 C CA . GLY A 1 214 ? 7.224 -10.645 13.989 1.00 81.06 214 GLY A CA 1
ATOM 1621 C C . GLY A 1 214 ? 6.812 -9.879 12.739 1.00 81.06 214 GLY A C 1
ATOM 1622 O O . GLY A 1 214 ? 5.739 -9.299 12.721 1.00 81.06 214 GLY A O 1
ATOM 1623 N N . ALA A 1 215 ? 7.700 -9.779 11.764 1.00 80.19 215 ALA A N 1
ATOM 1624 C CA . ALA A 1 215 ? 7.342 -9.455 10.380 1.00 80.19 215 ALA A CA 1
ATOM 1625 C C . ALA A 1 215 ? 8.221 -10.362 9.513 1.00 80.19 215 ALA A C 1
ATOM 1627 O O . ALA A 1 215 ? 9.079 -9.905 8.762 1.00 80.19 215 ALA A O 1
ATOM 1628 N N . ASP A 1 216 ? 8.147 -11.655 9.827 1.00 80.19 216 ASP A N 1
ATOM 1629 C CA . ASP A 1 216 ? 9.123 -12.654 9.396 1.00 80.19 216 ASP A CA 1
ATOM 1630 C C . ASP A 1 216 ? 8.634 -13.390 8.140 1.00 80.19 216 ASP A C 1
ATOM 1632 O O . ASP A 1 216 ? 9.438 -14.052 7.478 1.00 80.19 216 ASP A O 1
ATOM 1636 N N . ASP A 1 217 ? 7.336 -13.295 7.819 1.00 84.25 217 ASP A N 1
ATOM 1637 C CA . ASP A 1 217 ? 6.732 -13.812 6.585 1.00 84.25 217 ASP A CA 1
ATOM 1638 C C . ASP A 1 217 ? 6.598 -12.695 5.533 1.00 84.25 217 ASP A C 1
ATOM 1640 O O . ASP A 1 217 ? 5.576 -12.556 4.858 1.00 84.25 217 ASP A O 1
ATOM 1644 N N . ASP A 1 218 ? 7.659 -11.892 5.428 1.00 87.31 218 ASP A N 1
ATOM 1645 C CA . ASP A 1 218 ? 7.794 -10.724 4.562 1.00 87.31 218 ASP A CA 1
ATOM 1646 C C . ASP A 1 218 ? 8.911 -10.950 3.533 1.00 87.31 218 ASP A C 1
ATOM 1648 O O . ASP A 1 218 ? 10.070 -11.218 3.876 1.00 87.31 218 ASP A O 1
ATOM 1652 N N . TRP A 1 219 ? 8.552 -10.883 2.252 1.00 89.62 219 TRP A N 1
ATOM 1653 C CA . TRP A 1 219 ? 9.399 -11.272 1.131 1.00 89.62 219 TRP A CA 1
ATOM 1654 C C . TRP A 1 219 ? 9.516 -10.146 0.111 1.00 89.62 219 TRP A C 1
ATOM 1656 O O . TRP A 1 219 ? 8.546 -9.485 -0.232 1.00 89.62 219 TRP A O 1
ATOM 1666 N N . ILE A 1 220 ? 10.707 -9.984 -0.458 1.00 87.56 220 ILE A N 1
ATOM 1667 C CA . ILE A 1 220 ? 10.926 -9.098 -1.602 1.00 87.56 220 ILE A CA 1
ATOM 1668 C C . ILE A 1 220 ? 11.750 -9.813 -2.659 1.00 87.56 220 ILE A C 1
ATOM 1670 O O . ILE A 1 220 ? 12.794 -10.413 -2.375 1.00 87.56 220 ILE A O 1
ATOM 1674 N N . PHE A 1 221 ? 11.258 -9.767 -3.891 1.00 88.62 221 PHE A N 1
ATOM 1675 C CA . PHE A 1 221 ? 11.840 -10.466 -5.023 1.00 88.62 221 PHE A CA 1
ATOM 1676 C C . PHE A 1 221 ? 12.582 -9.467 -5.898 1.00 88.62 221 PHE A C 1
ATOM 1678 O O . PHE A 1 221 ? 11.982 -8.682 -6.618 1.00 88.62 221 PHE A O 1
ATOM 1685 N N . TYR A 1 222 ? 13.911 -9.504 -5.850 1.00 86.81 222 TYR A N 1
ATOM 1686 C CA . TYR A 1 222 ? 14.750 -8.653 -6.688 1.00 86.81 222 TYR A CA 1
ATOM 1687 C C . TYR A 1 222 ? 15.129 -9.370 -7.980 1.00 86.81 222 TYR A C 1
ATOM 1689 O O . TYR A 1 222 ? 15.554 -10.531 -7.954 1.00 86.81 222 TYR A O 1
ATOM 1697 N N . GLY A 1 223 ? 15.066 -8.666 -9.107 1.00 88.50 223 GLY A N 1
ATOM 1698 C CA . GLY A 1 223 ? 15.557 -9.219 -10.362 1.00 88.50 223 GLY A CA 1
ATOM 1699 C C . GLY A 1 223 ? 15.324 -8.345 -11.580 1.00 88.50 223 GLY A C 1
ATOM 1700 O O . GLY A 1 223 ? 15.191 -7.127 -11.481 1.00 88.50 223 GLY A O 1
ATOM 1701 N N . ASP A 1 224 ? 15.355 -9.002 -12.732 1.00 90.94 224 ASP A N 1
ATOM 1702 C CA . ASP A 1 224 ? 15.184 -8.393 -14.044 1.00 90.94 224 ASP A CA 1
ATOM 1703 C C . ASP A 1 224 ? 13.704 -8.407 -14.470 1.00 90.94 224 ASP A C 1
ATOM 1705 O O . ASP A 1 224 ? 12.804 -8.495 -13.632 1.00 90.94 224 ASP A O 1
ATOM 1709 N N . SER A 1 225 ? 13.444 -8.342 -15.777 1.00 91.06 225 SER A N 1
ATOM 1710 C CA . SER A 1 225 ? 12.090 -8.407 -16.337 1.00 91.06 225 SER A CA 1
ATOM 1711 C C . SER A 1 225 ? 11.335 -9.691 -15.985 1.00 91.06 225 SER A C 1
ATOM 1713 O O . SER A 1 225 ? 10.115 -9.672 -15.933 1.00 91.06 225 SER A O 1
ATOM 1715 N N . ILE A 1 226 ? 12.021 -10.815 -15.744 1.00 89.50 226 ILE A N 1
ATOM 1716 C CA . ILE A 1 226 ? 11.350 -12.070 -15.375 1.00 89.50 226 ILE A CA 1
ATOM 1717 C C . ILE A 1 226 ? 10.771 -11.973 -13.967 1.00 89.50 226 ILE A C 1
ATOM 1719 O O . ILE A 1 226 ? 9.678 -12.475 -13.722 1.00 89.50 226 ILE A O 1
ATOM 1723 N N . THR A 1 227 ? 11.486 -11.315 -13.054 1.00 90.50 227 THR A N 1
ATOM 1724 C CA . THR A 1 227 ? 10.953 -11.018 -11.724 1.00 90.50 227 THR A CA 1
ATOM 1725 C C . THR A 1 227 ? 9.831 -9.989 -11.822 1.00 90.50 227 THR A C 1
ATOM 1727 O O . THR A 1 227 ? 8.755 -10.271 -11.315 1.00 90.50 227 THR A O 1
ATOM 1730 N N . GLN A 1 228 ? 10.055 -8.893 -12.558 1.00 90.31 228 GLN A N 1
ATOM 1731 C CA . GLN A 1 228 ? 9.091 -7.796 -12.742 1.00 90.31 228 GLN A CA 1
ATOM 1732 C C . GLN A 1 228 ? 7.730 -8.263 -13.292 1.00 90.31 228 GLN A C 1
ATOM 1734 O O . GLN A 1 228 ? 6.674 -7.776 -12.906 1.00 90.31 228 GLN A O 1
ATOM 1739 N N . ASP A 1 229 ? 7.738 -9.197 -14.242 1.00 86.81 229 ASP A N 1
ATOM 1740 C CA . ASP A 1 229 ? 6.490 -9.691 -14.829 1.00 86.81 229 ASP A CA 1
ATOM 1741 C C . ASP A 1 229 ? 5.934 -10.882 -14.032 1.00 86.81 229 ASP A C 1
ATOM 1743 O O . ASP A 1 229 ? 4.722 -11.082 -13.950 1.00 86.81 229 ASP A O 1
ATOM 1747 N N . GLY A 1 230 ? 6.819 -11.701 -13.455 1.00 86.31 230 GLY A N 1
ATOM 1748 C CA . GLY A 1 230 ? 6.459 -12.951 -12.788 1.00 86.31 230 GLY A CA 1
ATOM 1749 C C . GLY A 1 230 ? 6.021 -12.805 -11.333 1.00 86.31 230 GLY A C 1
ATOM 1750 O O . GLY A 1 230 ? 5.368 -13.714 -10.822 1.00 86.31 230 GLY A O 1
ATOM 1751 N N . MET A 1 231 ? 6.388 -11.705 -10.670 1.00 91.00 231 MET A N 1
ATOM 1752 C CA . MET A 1 231 ? 6.093 -11.459 -9.255 1.00 91.00 231 MET A CA 1
ATOM 1753 C C . MET A 1 231 ? 5.108 -10.314 -9.018 1.00 91.00 231 MET A C 1
ATOM 1755 O O . MET A 1 231 ? 4.765 -10.074 -7.861 1.00 91.00 231 MET A O 1
ATOM 1759 N N . SER A 1 232 ? 4.622 -9.658 -10.077 1.00 89.94 232 SER A N 1
ATOM 1760 C CA . SER A 1 232 ? 3.582 -8.634 -9.963 1.00 89.94 232 SER A CA 1
ATOM 1761 C C . SER A 1 232 ? 2.328 -9.152 -9.241 1.00 89.94 232 SER A C 1
ATOM 1763 O O . SER A 1 232 ? 1.996 -10.340 -9.273 1.00 89.94 232 SER A O 1
ATOM 1765 N N . HIS A 1 233 ? 1.602 -8.241 -8.600 1.00 92.38 233 HIS A N 1
ATOM 1766 C CA . HIS A 1 233 ? 0.367 -8.509 -7.867 1.00 92.38 233 HIS A CA 1
ATOM 1767 C C . HIS A 1 233 ? -0.848 -8.652 -8.791 1.00 92.38 233 HIS A C 1
ATOM 1769 O O . HIS A 1 233 ? -1.962 -8.833 -8.316 1.00 92.38 233 HIS A O 1
ATOM 1775 N N . ASP A 1 234 ? -0.660 -8.652 -10.111 1.00 85.25 234 ASP A N 1
ATOM 1776 C CA . ASP A 1 234 ? -1.704 -9.083 -11.032 1.00 85.25 234 ASP A CA 1
ATOM 1777 C C . ASP A 1 234 ? -1.897 -10.608 -10.896 1.00 85.25 234 ASP A C 1
ATOM 1779 O O . ASP A 1 234 ? -0.927 -11.364 -10.972 1.00 85.25 234 ASP A O 1
ATOM 1783 N N . PRO A 1 235 ? -3.129 -11.122 -10.730 1.00 77.25 235 PRO A N 1
ATOM 1784 C CA . PRO A 1 235 ? -3.385 -12.559 -10.686 1.00 77.25 235 PRO A CA 1
ATOM 1785 C C . PRO A 1 235 ? -3.066 -13.293 -12.007 1.00 77.25 235 PRO A C 1
ATOM 1787 O O . PRO A 1 235 ? -3.228 -14.517 -12.070 1.00 77.25 235 PRO A O 1
ATOM 1790 N N . LEU A 1 236 ? -2.661 -12.574 -13.067 1.00 71.94 236 LEU A N 1
ATOM 1791 C CA . LEU A 1 236 ? -2.258 -13.069 -14.390 1.00 71.94 236 LEU A CA 1
ATOM 1792 C C . LEU A 1 236 ? -3.269 -14.056 -14.996 1.00 71.94 236 LEU A C 1
ATOM 1794 O O . LEU A 1 236 ? -2.911 -14.939 -15.784 1.00 71.94 236 LEU A O 1
ATOM 1798 N N . GLN A 1 237 ? -4.559 -13.909 -14.665 1.00 69.06 237 GLN A N 1
ATOM 1799 C CA . GLN A 1 237 ? -5.608 -14.850 -15.081 1.00 69.06 237 GLN A CA 1
ATOM 1800 C C . GLN A 1 237 ? -5.695 -14.967 -16.610 1.00 69.06 237 GLN A C 1
ATOM 1802 O O . GLN A 1 237 ? -5.923 -16.050 -17.148 1.00 69.06 237 GLN A O 1
ATOM 1807 N N . GLY A 1 238 ? -5.433 -13.868 -17.328 1.00 61.69 238 GLY A N 1
ATOM 1808 C CA . GLY A 1 238 ? -5.390 -13.835 -18.794 1.00 61.69 238 GLY A CA 1
ATOM 1809 C C . GLY A 1 238 ? -4.262 -14.666 -19.422 1.00 61.69 238 GLY A C 1
ATOM 1810 O O . GLY A 1 238 ? -4.330 -14.980 -20.609 1.00 61.69 238 GLY A O 1
ATOM 1811 N N . LEU A 1 239 ? -3.255 -15.056 -18.635 1.00 65.62 239 LEU A N 1
ATOM 1812 C CA . LEU A 1 239 ? -2.129 -15.903 -19.039 1.00 65.62 239 LEU A CA 1
ATOM 1813 C C . LEU A 1 239 ? -2.219 -17.324 -18.449 1.00 65.62 239 LEU A C 1
ATOM 1815 O O . LEU A 1 239 ? -1.276 -18.103 -18.575 1.00 65.62 239 LEU A O 1
ATOM 1819 N N . GLY A 1 240 ? -3.350 -17.678 -17.824 1.00 63.75 240 GLY A N 1
ATOM 1820 C CA . GLY A 1 240 ? -3.548 -18.964 -17.147 1.00 63.75 240 GLY A CA 1
ATOM 1821 C C . GLY A 1 240 ? -3.014 -19.015 -15.710 1.00 63.75 240 GLY A C 1
ATOM 1822 O O . GLY A 1 240 ? -2.944 -20.104 -15.140 1.00 63.75 240 GLY A O 1
ATOM 1823 N N . GLY A 1 241 ? -2.639 -17.864 -15.137 1.00 67.25 241 GLY A N 1
ATOM 1824 C CA . GLY A 1 241 ? -2.268 -17.711 -13.729 1.00 67.25 241 GLY A CA 1
ATOM 1825 C C . GLY A 1 241 ? -3.462 -17.851 -12.778 1.00 67.25 241 GLY A C 1
ATOM 1826 O O . GLY A 1 241 ? -4.619 -17.701 -13.176 1.00 67.25 241 GLY A O 1
ATOM 1827 N N . GLY A 1 242 ? -3.176 -18.184 -11.517 1.00 73.44 242 GLY A N 1
ATOM 1828 C CA . GLY A 1 242 ? -4.171 -18.478 -10.483 1.00 73.44 242 GLY A CA 1
ATOM 1829 C C . GLY A 1 242 ? -3.944 -17.679 -9.203 1.00 73.44 242 GLY A C 1
ATOM 1830 O O . GLY A 1 242 ? -3.752 -18.282 -8.150 1.00 73.44 242 GLY A O 1
ATOM 1831 N N . GLY A 1 243 ? -3.968 -16.348 -9.302 1.00 85.44 243 GLY A N 1
ATOM 1832 C CA . GLY A 1 243 ? -3.752 -15.450 -8.164 1.00 85.44 243 GLY A CA 1
ATOM 1833 C C . GLY A 1 243 ? -2.300 -15.001 -8.007 1.00 85.44 243 GLY A C 1
ATOM 1834 O O . GLY A 1 243 ? -1.417 -15.444 -8.740 1.00 85.44 243 GLY A O 1
ATOM 1835 N N . THR A 1 244 ? -2.062 -14.118 -7.039 1.00 90.56 244 THR A N 1
ATOM 1836 C CA . THR A 1 244 ? -0.722 -13.637 -6.672 1.00 90.56 244 THR A CA 1
ATOM 1837 C C . THR A 1 244 ? 0.105 -14.734 -5.997 1.00 90.56 244 THR A C 1
ATOM 1839 O O . THR A 1 244 ? -0.425 -15.757 -5.545 1.00 90.56 244 THR A O 1
ATOM 1842 N N . TRP A 1 245 ? 1.416 -14.519 -5.848 1.00 90.44 245 TRP A N 1
ATOM 1843 C CA . TRP A 1 245 ? 2.274 -15.449 -5.104 1.00 90.44 245 TRP A CA 1
ATOM 1844 C C . TRP A 1 245 ? 1.748 -15.722 -3.683 1.00 90.44 245 TRP A C 1
ATOM 1846 O O . TRP A 1 245 ? 1.652 -16.882 -3.275 1.00 90.44 245 TRP A O 1
ATOM 1856 N N . ALA A 1 246 ? 1.312 -14.685 -2.961 1.00 91.50 246 ALA A N 1
ATOM 1857 C CA . ALA A 1 246 ? 0.728 -14.823 -1.626 1.00 91.50 246 ALA A CA 1
ATOM 1858 C C . ALA A 1 246 ? -0.553 -15.679 -1.630 1.00 91.50 246 ALA A C 1
ATOM 1860 O O . ALA A 1 246 ? -0.734 -16.546 -0.767 1.00 91.50 246 ALA A O 1
ATOM 1861 N N . GLN A 1 247 ? -1.415 -15.509 -2.640 1.00 91.50 247 GLN A N 1
ATOM 1862 C CA . GLN A 1 247 ? -2.627 -16.315 -2.813 1.00 91.50 247 GLN A CA 1
ATOM 1863 C C . GLN A 1 247 ? -2.309 -17.789 -3.103 1.00 91.50 247 GLN A C 1
ATOM 1865 O O . GLN A 1 247 ? -2.962 -18.674 -2.545 1.00 91.50 247 GLN A O 1
ATOM 1870 N N . LEU A 1 248 ? -1.274 -18.075 -3.898 1.00 91.12 248 LEU A N 1
ATOM 1871 C CA . LEU A 1 248 ? -0.809 -19.442 -4.166 1.00 91.12 248 LEU A CA 1
ATOM 1872 C C . LEU A 1 248 ? -0.246 -20.123 -2.907 1.00 91.12 248 LEU A C 1
ATOM 1874 O O . LEU A 1 248 ? -0.513 -21.309 -2.665 1.00 91.12 248 LEU A O 1
ATOM 1878 N N . ILE A 1 249 ? 0.492 -19.378 -2.075 1.00 90.81 249 ILE A N 1
ATOM 1879 C CA . ILE A 1 249 ? 0.966 -19.874 -0.777 1.00 90.81 249 ILE A CA 1
ATOM 1880 C C . ILE A 1 249 ? -0.218 -20.173 0.141 1.00 90.81 249 ILE A C 1
ATOM 1882 O O . ILE A 1 249 ? -0.279 -21.278 0.678 1.00 90.81 249 ILE A O 1
ATOM 1886 N N . ARG A 1 250 ? -1.199 -19.269 0.256 1.00 90.50 250 ARG A N 1
ATOM 1887 C CA . ARG A 1 250 ? -2.413 -19.496 1.060 1.00 90.50 250 ARG A CA 1
ATOM 1888 C C . ARG A 1 250 ? -3.227 -20.688 0.579 1.00 90.50 250 ARG A C 1
ATOM 1890 O O . ARG A 1 250 ? -3.719 -21.460 1.397 1.00 90.50 250 ARG A O 1
ATOM 1897 N N . ALA A 1 251 ? -3.344 -20.883 -0.733 1.00 89.94 251 ALA A N 1
ATOM 1898 C CA . ALA A 1 251 ? -4.027 -22.046 -1.297 1.00 89.94 251 ALA A CA 1
ATOM 1899 C C . ALA A 1 251 ? -3.347 -23.367 -0.892 1.00 89.94 251 ALA A C 1
ATOM 1901 O O . ALA A 1 251 ? -4.022 -24.367 -0.647 1.00 89.94 251 ALA A O 1
ATOM 1902 N N . SER A 1 252 ? -2.016 -23.361 -0.776 1.00 89.69 252 SER A N 1
ATOM 1903 C CA . SER A 1 252 ? -1.222 -24.527 -0.365 1.00 89.69 252 SER A CA 1
ATOM 1904 C C . SER A 1 252 ? -1.115 -24.678 1.159 1.00 89.69 252 SER A C 1
ATOM 1906 O O . SER A 1 252 ? -0.960 -25.787 1.670 1.00 89.69 252 SER A O 1
ATOM 1908 N N . ASN A 1 253 ? -1.189 -23.567 1.890 1.00 89.06 253 ASN A N 1
ATOM 1909 C CA . ASN A 1 253 ? -1.053 -23.479 3.335 1.00 89.06 253 ASN A CA 1
ATOM 1910 C C . ASN A 1 253 ? -2.010 -22.399 3.886 1.00 89.06 253 ASN A C 1
ATOM 1912 O O . ASN A 1 253 ? -1.606 -21.249 4.053 1.00 89.06 253 ASN A O 1
ATOM 1916 N N . PRO A 1 254 ? -3.271 -22.754 4.205 1.00 86.25 254 PRO A N 1
ATOM 1917 C CA . PRO A 1 254 ? -4.329 -21.788 4.533 1.00 86.25 254 PRO A CA 1
ATOM 1918 C C . PRO A 1 254 ? -4.057 -20.860 5.720 1.00 86.25 254 PRO A C 1
ATOM 1920 O O . PRO A 1 254 ? -4.754 -19.859 5.873 1.00 86.25 254 PRO A O 1
ATOM 1923 N N . GLY A 1 255 ? -3.082 -21.195 6.569 1.00 83.75 255 GLY A N 1
ATOM 1924 C CA . GLY A 1 255 ? -2.659 -20.358 7.690 1.00 83.75 255 GLY A CA 1
ATOM 1925 C C . GLY A 1 255 ? -1.665 -19.255 7.322 1.00 83.75 255 GLY A C 1
ATOM 1926 O O . GLY A 1 255 ? -1.292 -18.498 8.208 1.00 83.75 255 GLY A O 1
ATOM 1927 N N . HIS A 1 256 ? -1.221 -19.175 6.065 1.00 86.06 256 HIS A N 1
ATOM 1928 C CA . HIS A 1 256 ? -0.197 -18.236 5.616 1.00 86.06 256 HIS A CA 1
ATOM 1929 C C . HIS A 1 256 ? -0.700 -17.394 4.451 1.00 86.06 256 HIS A C 1
ATOM 1931 O O . HIS A 1 256 ? -1.213 -17.922 3.470 1.00 86.06 256 HIS A O 1
ATOM 1937 N N . PHE A 1 257 ? -0.511 -16.087 4.560 1.00 90.62 257 PHE A N 1
ATOM 1938 C CA . PHE A 1 257 ? -0.682 -15.137 3.471 1.00 90.62 257 PHE A CA 1
ATOM 1939 C C . PHE A 1 257 ? 0.522 -14.195 3.543 1.00 90.62 257 PHE A C 1
ATOM 1941 O O . PHE A 1 257 ? 0.445 -13.171 4.219 1.00 90.62 257 PHE A O 1
ATOM 1948 N N . PRO A 1 258 ? 1.673 -14.625 3.003 1.00 90.62 258 PRO A N 1
ATOM 1949 C CA . PRO A 1 258 ? 2.922 -13.901 3.171 1.00 90.62 258 PRO A CA 1
ATOM 1950 C C . PRO A 1 258 ? 2.858 -12.556 2.456 1.00 90.62 258 PRO A C 1
ATOM 1952 O O . PRO A 1 258 ? 2.214 -12.431 1.412 1.00 90.62 258 PRO A O 1
ATOM 1955 N N . ILE A 1 259 ? 3.569 -11.575 2.995 1.00 91.00 259 ILE A N 1
ATOM 1956 C CA . ILE A 1 259 ? 3.784 -10.309 2.304 1.00 91.00 259 ILE A CA 1
ATOM 1957 C C . ILE A 1 259 ? 4.814 -10.569 1.212 1.00 91.00 259 ILE A C 1
ATOM 1959 O O . ILE A 1 259 ? 5.833 -11.221 1.447 1.00 91.00 259 ILE A O 1
ATOM 1963 N N . ALA A 1 260 ? 4.533 -10.093 0.007 1.00 90.56 260 ALA A N 1
ATOM 1964 C CA . ALA A 1 260 ? 5.472 -10.135 -1.099 1.00 90.56 260 ALA A CA 1
ATOM 1965 C C . ALA A 1 260 ? 5.554 -8.764 -1.751 1.00 90.56 260 ALA A C 1
ATOM 1967 O O . ALA A 1 260 ? 4.535 -8.124 -1.960 1.00 90.56 260 ALA A O 1
ATOM 1968 N N . GLU A 1 261 ? 6.759 -8.320 -2.075 1.00 91.44 261 GLU A N 1
ATOM 1969 C CA . GLU A 1 261 ? 7.002 -7.171 -2.938 1.00 91.44 261 GLU A CA 1
ATOM 1970 C C . GLU A 1 261 ? 7.739 -7.634 -4.195 1.00 91.44 261 GLU A C 1
ATOM 1972 O O . GLU A 1 261 ? 8.711 -8.398 -4.127 1.00 91.44 261 GLU A O 1
ATOM 1977 N N . ASP A 1 262 ? 7.293 -7.145 -5.346 1.00 92.38 262 ASP A N 1
ATOM 1978 C CA . ASP A 1 262 ? 8.035 -7.265 -6.590 1.00 92.38 262 ASP A CA 1
ATOM 1979 C C . ASP A 1 262 ? 9.013 -6.097 -6.690 1.00 92.38 262 ASP A C 1
ATOM 1981 O O . ASP A 1 262 ? 8.617 -4.936 -6.733 1.00 92.38 262 ASP A O 1
ATOM 1985 N N . ALA A 1 263 ? 10.304 -6.412 -6.687 1.00 90.62 263 ALA A N 1
ATOM 1986 C CA . ALA A 1 263 ? 11.372 -5.445 -6.866 1.00 90.62 263 ALA A CA 1
ATOM 1987 C C . ALA A 1 263 ? 12.134 -5.654 -8.187 1.00 90.62 263 ALA A C 1
ATOM 1989 O O . ALA A 1 263 ? 13.321 -5.319 -8.303 1.00 90.62 263 ALA A O 1
ATOM 1990 N N . GLY A 1 264 ? 11.468 -6.250 -9.177 1.00 91.81 264 GLY A N 1
ATOM 1991 C CA . GLY A 1 264 ? 11.967 -6.439 -10.527 1.00 91.81 264 GLY A CA 1
ATOM 1992 C C . GLY A 1 264 ? 12.116 -5.125 -11.292 1.00 91.81 264 GLY A C 1
ATOM 1993 O O . GLY A 1 264 ? 11.297 -4.212 -11.192 1.00 91.81 264 GLY A O 1
ATOM 1994 N N . VAL A 1 265 ? 13.185 -5.017 -12.081 1.00 93.75 265 VAL A N 1
ATOM 1995 C CA . VAL A 1 265 ? 13.380 -3.910 -13.025 1.00 93.75 265 VAL A CA 1
ATOM 1996 C C . VAL A 1 265 ? 13.883 -4.466 -14.351 1.00 93.75 265 VAL A C 1
ATOM 1998 O O . VAL A 1 265 ? 14.960 -5.056 -14.439 1.00 93.75 265 VAL A O 1
ATOM 2001 N N . GLY A 1 266 ? 13.112 -4.257 -15.412 1.00 92.44 266 GLY A N 1
ATOM 2002 C CA . GLY A 1 266 ? 13.429 -4.715 -16.755 1.00 92.44 266 GLY A CA 1
ATOM 2003 C C . GLY A 1 266 ? 14.811 -4.254 -17.213 1.00 92.44 266 GLY A C 1
ATOM 2004 O O . GLY A 1 266 ? 15.182 -3.089 -17.084 1.00 92.44 266 GLY A O 1
ATOM 2005 N N . GLY A 1 267 ? 15.592 -5.191 -17.751 1.00 89.12 267 GLY A N 1
ATOM 2006 C CA . GLY A 1 267 ? 16.949 -4.926 -18.231 1.00 89.12 267 GLY A CA 1
ATOM 2007 C C . GLY A 1 267 ? 18.027 -4.854 -17.146 1.00 89.12 267 GLY A C 1
ATOM 2008 O O . GLY A 1 267 ? 19.194 -4.687 -17.498 1.00 89.12 267 GLY A O 1
ATOM 2009 N N . PHE A 1 268 ? 17.685 -5.006 -15.861 1.00 89.81 268 PHE A N 1
ATOM 2010 C CA . PHE A 1 268 ? 18.698 -5.147 -14.814 1.00 89.81 268 PHE A CA 1
ATOM 2011 C C . PHE A 1 268 ? 19.433 -6.477 -14.929 1.00 89.81 268 PHE A C 1
ATOM 2013 O O . PHE A 1 268 ? 18.882 -7.493 -15.341 1.00 89.81 268 PHE A O 1
ATOM 2020 N N . VAL A 1 269 ? 20.686 -6.486 -14.488 1.00 83.81 269 VAL A N 1
ATOM 2021 C CA . VAL A 1 269 ? 21.398 -7.712 -14.117 1.00 83.81 269 VAL A CA 1
ATOM 2022 C C . VAL A 1 269 ? 21.574 -7.776 -12.601 1.00 83.81 269 VAL A C 1
ATOM 2024 O O . VAL A 1 269 ? 21.426 -6.777 -11.896 1.00 83.81 269 VAL A O 1
ATOM 2027 N N . SER A 1 270 ? 21.975 -8.936 -12.066 1.00 76.06 270 SER A N 1
ATOM 2028 C CA . SER A 1 270 ? 22.215 -9.096 -10.619 1.00 76.06 270 SER A CA 1
ATOM 2029 C C . SER A 1 270 ? 23.190 -8.050 -10.049 1.00 76.06 270 SER A C 1
ATOM 2031 O O . SER A 1 270 ? 23.088 -7.679 -8.882 1.00 76.06 270 SER A O 1
ATOM 2033 N N . GLY A 1 271 ? 24.129 -7.558 -10.870 1.00 79.69 271 GLY A N 1
ATOM 2034 C CA . GLY A 1 271 ? 25.048 -6.481 -10.498 1.00 79.69 271 GLY A CA 1
ATOM 2035 C C . GLY A 1 271 ? 24.341 -5.157 -10.196 1.00 79.69 271 GLY A C 1
ATOM 2036 O O . GLY A 1 271 ? 24.673 -4.521 -9.199 1.00 79.69 271 GLY A O 1
ATOM 2037 N N . ASP A 1 272 ? 23.337 -4.776 -10.986 1.00 85.94 272 ASP A N 1
ATOM 2038 C CA . ASP A 1 272 ? 22.589 -3.531 -10.786 1.00 85.94 272 ASP A CA 1
ATOM 2039 C C . ASP A 1 272 ? 21.801 -3.580 -9.476 1.00 85.94 272 ASP A C 1
ATOM 2041 O O . ASP A 1 272 ? 21.918 -2.674 -8.647 1.00 85.94 272 ASP A O 1
ATOM 2045 N N . GLY A 1 273 ? 21.088 -4.686 -9.235 1.00 80.88 273 GLY A N 1
ATOM 2046 C CA . GLY A 1 273 ? 20.366 -4.914 -7.981 1.00 80.88 273 GLY A CA 1
ATOM 2047 C C . GLY A 1 273 ? 21.291 -4.888 -6.759 1.00 80.88 273 GLY A C 1
ATOM 2048 O O . GLY A 1 273 ? 20.993 -4.227 -5.763 1.00 80.88 273 GLY A O 1
ATOM 2049 N N . ALA A 1 274 ? 22.472 -5.513 -6.848 1.00 82.19 274 ALA A N 1
ATOM 2050 C CA . ALA A 1 274 ? 23.446 -5.524 -5.755 1.00 82.19 274 ALA A CA 1
ATOM 2051 C C . ALA A 1 274 ? 23.908 -4.113 -5.348 1.00 82.19 274 ALA A C 1
ATOM 2053 O O . ALA A 1 274 ? 24.081 -3.845 -4.159 1.00 82.19 274 ALA A O 1
ATOM 2054 N N . THR A 1 275 ? 24.060 -3.185 -6.301 1.00 85.44 275 THR A N 1
ATOM 2055 C CA . THR A 1 275 ? 24.433 -1.790 -5.985 1.00 85.44 275 THR A CA 1
ATOM 2056 C C . THR A 1 275 ? 23.339 -1.011 -5.253 1.00 85.44 275 THR A C 1
ATOM 2058 O O . THR A 1 275 ? 23.629 0.010 -4.629 1.00 85.44 275 THR A O 1
ATOM 2061 N N . ARG A 1 276 ? 22.092 -1.493 -5.300 1.00 84.62 276 ARG A N 1
ATOM 2062 C CA . ARG A 1 276 ? 20.903 -0.822 -4.752 1.00 84.62 276 ARG A CA 1
ATOM 2063 C C . ARG A 1 276 ? 20.374 -1.453 -3.484 1.00 84.62 276 ARG A C 1
ATOM 2065 O O . ARG A 1 276 ? 19.544 -0.845 -2.812 1.00 84.62 276 ARG A O 1
ATOM 2072 N N . LEU A 1 277 ? 20.881 -2.627 -3.126 1.00 81.19 277 LEU A N 1
ATOM 2073 C CA . LEU A 1 277 ? 20.387 -3.396 -1.996 1.00 81.19 277 LEU A CA 1
ATOM 2074 C C . LEU A 1 277 ? 20.375 -2.582 -0.693 1.00 81.19 277 LEU A C 1
ATOM 2076 O O . LEU A 1 277 ? 19.421 -2.657 0.070 1.00 81.19 277 LEU A O 1
ATOM 2080 N N . SER A 1 278 ? 21.379 -1.732 -0.460 1.00 81.81 278 SER A N 1
ATOM 2081 C CA . SER A 1 278 ? 21.412 -0.859 0.722 1.00 81.81 278 SER A CA 1
ATOM 2082 C C . SER A 1 278 ? 20.276 0.167 0.755 1.00 81.81 278 SER A C 1
ATOM 2084 O O . SER A 1 278 ? 19.806 0.505 1.838 1.00 81.81 278 SER A O 1
ATOM 2086 N N . THR A 1 279 ? 19.836 0.666 -0.402 1.00 84.25 279 THR A N 1
ATOM 2087 C CA . THR A 1 279 ? 18.688 1.568 -0.528 1.00 84.25 279 THR A CA 1
ATOM 2088 C C . THR A 1 279 ? 17.387 0.793 -0.384 1.00 84.25 279 THR A C 1
ATOM 2090 O O . THR A 1 279 ? 16.550 1.179 0.423 1.00 84.25 279 THR A O 1
ATOM 2093 N N . TRP A 1 280 ? 17.223 -0.308 -1.114 1.00 84.56 280 TRP A N 1
ATOM 2094 C CA . TRP A 1 280 ? 15.974 -1.069 -1.132 1.00 84.56 280 TRP A CA 1
ATOM 2095 C C . TRP A 1 280 ? 15.670 -1.743 0.210 1.00 84.56 280 TRP A C 1
ATOM 2097 O O . TRP A 1 280 ? 14.547 -1.644 0.694 1.00 84.56 280 TRP A O 1
ATOM 2107 N N . LEU A 1 281 ? 16.681 -2.275 0.905 1.00 79.19 281 LEU A N 1
ATOM 2108 C CA . LEU A 1 281 ? 16.510 -2.810 2.261 1.00 79.19 281 LEU A CA 1
ATOM 2109 C C . LEU A 1 281 ? 16.101 -1.751 3.294 1.00 79.19 281 LEU A C 1
ATOM 2111 O O . LEU A 1 281 ? 15.572 -2.101 4.340 1.00 79.19 281 LEU A O 1
ATOM 2115 N N . GLN A 1 282 ? 16.354 -0.460 3.051 1.00 79.31 282 GLN A N 1
ATOM 2116 C CA . GLN A 1 282 ? 15.864 0.596 3.948 1.00 79.31 282 GLN A CA 1
ATOM 2117 C C . GLN A 1 282 ? 14.377 0.899 3.747 1.00 79.31 282 GLN A C 1
ATOM 2119 O O . GLN A 1 282 ? 13.760 1.474 4.646 1.00 79.31 282 GLN A O 1
ATOM 2124 N N . LEU A 1 283 ? 13.838 0.566 2.571 1.00 78.50 283 LEU A N 1
ATOM 2125 C CA . LEU A 1 283 ? 12.424 0.718 2.225 1.00 78.50 283 LEU A CA 1
ATOM 2126 C C . LEU A 1 283 ? 11.596 -0.465 2.729 1.00 78.50 283 LEU A C 1
ATOM 2128 O O . LEU A 1 283 ? 10.431 -0.281 3.064 1.00 78.50 283 LEU A O 1
ATOM 2132 N N . PHE A 1 284 ? 12.231 -1.632 2.824 1.00 76.88 284 PHE A N 1
ATOM 2133 C CA . PHE A 1 284 ? 11.678 -2.842 3.409 1.00 76.88 284 PHE A CA 1
ATOM 2134 C C . PHE A 1 284 ? 11.589 -2.706 4.939 1.00 76.88 284 PHE A C 1
ATOM 2136 O O . PHE A 1 284 ? 12.532 -2.259 5.601 1.00 76.88 284 PHE A O 1
ATOM 2143 N N . ALA A 1 285 ? 10.440 -3.042 5.513 1.00 65.25 285 ALA A N 1
ATOM 2144 C CA . ALA A 1 285 ? 10.081 -2.746 6.893 1.00 65.25 285 ALA A CA 1
ATOM 2145 C C . ALA A 1 285 ? 10.107 -3.989 7.799 1.00 65.25 285 ALA A C 1
ATOM 2147 O O . ALA A 1 285 ? 9.294 -4.088 8.712 1.00 65.25 285 ALA A O 1
ATOM 2148 N N . ALA A 1 286 ? 11.093 -4.877 7.646 1.00 55.19 286 ALA A N 1
ATOM 2149 C CA . ALA A 1 286 ? 11.367 -5.920 8.636 1.00 55.19 286 ALA A CA 1
ATOM 2150 C C . ALA A 1 286 ? 12.465 -5.499 9.640 1.00 55.19 286 ALA A C 1
ATOM 2152 O O . ALA A 1 286 ? 13.404 -4.750 9.344 1.00 55.19 286 ALA A O 1
ATOM 2153 N N . GLY A 1 287 ? 12.261 -5.889 10.901 1.00 46.56 287 GLY A N 1
ATOM 2154 C CA . GLY A 1 287 ? 13.025 -5.456 12.070 1.00 46.56 287 GLY A CA 1
ATOM 2155 C C . GLY A 1 287 ? 14.443 -6.031 12.137 1.00 46.56 287 GLY A C 1
ATOM 2156 O O . GLY A 1 287 ? 14.687 -7.156 11.750 1.00 46.56 287 GLY A O 1
ATOM 2157 N N . ASN A 1 288 ? 15.364 -5.263 12.735 1.00 43.03 288 ASN A N 1
ATOM 2158 C CA . ASN A 1 288 ? 16.818 -5.506 12.838 1.00 43.03 288 ASN A CA 1
ATOM 2159 C C . ASN A 1 288 ? 17.673 -5.210 11.592 1.00 43.03 288 ASN A C 1
ATOM 2161 O O . ASN A 1 288 ? 18.665 -5.878 11.301 1.00 43.03 288 ASN A O 1
ATOM 2165 N N . ARG A 1 289 ? 17.441 -4.014 11.034 1.00 51.97 289 ARG A N 1
ATOM 2166 C CA . ARG A 1 289 ? 18.364 -3.251 10.163 1.00 51.97 289 ARG A CA 1
ATOM 2167 C C . ARG A 1 289 ? 19.852 -3.287 10.575 1.00 51.97 289 ARG A C 1
ATOM 2169 O O . ARG A 1 289 ? 20.723 -3.061 9.742 1.00 51.97 289 ARG A O 1
ATOM 2176 N N . SER A 1 290 ? 20.174 -3.531 11.846 1.00 43.00 290 SER A N 1
ATOM 2177 C CA . SER A 1 290 ? 21.543 -3.530 12.373 1.00 43.00 290 SER A CA 1
ATOM 2178 C C . SER A 1 290 ? 22.345 -4.811 12.123 1.00 43.00 290 SER A C 1
ATOM 2180 O O . SER A 1 290 ? 23.568 -4.719 12.054 1.00 43.00 290 SER A O 1
ATOM 2182 N N . GLU A 1 291 ? 21.719 -5.986 11.999 1.00 43.75 291 GLU A N 1
ATOM 2183 C CA . GLU A 1 291 ? 22.458 -7.258 11.867 1.00 43.75 291 GLU A CA 1
ATOM 2184 C C . GLU A 1 291 ? 22.844 -7.508 10.398 1.00 43.75 291 GLU A C 1
ATOM 2186 O O . GLU A 1 291 ? 24.012 -7.753 10.096 1.00 43.75 291 GLU A O 1
ATOM 2191 N N . LEU A 1 292 ? 21.900 -7.312 9.467 1.00 44.88 292 LEU A N 1
ATOM 2192 C CA . LEU A 1 292 ? 22.104 -7.566 8.036 1.00 44.88 292 LEU A CA 1
ATOM 2193 C C . LEU A 1 292 ? 23.075 -6.563 7.384 1.00 44.88 292 LEU A C 1
ATOM 2195 O O . LEU A 1 292 ? 23.989 -6.959 6.660 1.00 44.88 292 LEU A O 1
ATOM 2199 N N . LEU A 1 293 ? 22.956 -5.264 7.702 1.00 43.59 293 LEU A N 1
ATOM 2200 C CA . LEU A 1 293 ? 23.910 -4.238 7.244 1.00 43.59 293 LEU A CA 1
ATOM 2201 C C . LEU A 1 293 ? 25.316 -4.464 7.815 1.00 43.59 293 LEU A C 1
ATOM 2203 O O . LEU A 1 293 ? 26.314 -4.173 7.157 1.00 43.59 293 LEU A O 1
ATOM 2207 N N . ARG A 1 294 ? 25.415 -5.001 9.035 1.00 38.12 294 ARG A N 1
ATOM 2208 C CA . ARG A 1 294 ? 26.699 -5.343 9.652 1.00 38.12 294 ARG A CA 1
ATOM 2209 C C . ARG A 1 294 ? 27.331 -6.556 8.978 1.00 38.12 294 ARG A C 1
ATOM 2211 O O . ARG A 1 294 ? 28.542 -6.555 8.790 1.00 38.12 294 ARG A O 1
ATOM 2218 N N . GLN A 1 295 ? 26.535 -7.538 8.568 1.00 41.00 295 GLN A N 1
ATOM 2219 C CA . GLN A 1 295 ? 27.003 -8.726 7.856 1.00 41.00 295 GLN A CA 1
ATOM 2220 C C . GLN A 1 295 ? 27.465 -8.389 6.429 1.00 41.00 295 GLN A C 1
ATOM 2222 O O . GLN A 1 295 ? 28.580 -8.730 6.050 1.00 41.00 295 GLN A O 1
ATOM 2227 N N . LEU A 1 296 ? 26.704 -7.568 5.697 1.00 46.88 296 LEU A N 1
ATOM 2228 C CA . LEU A 1 296 ? 27.093 -7.081 4.366 1.00 46.88 296 LEU A CA 1
ATOM 2229 C C . LEU A 1 296 ? 28.347 -6.183 4.390 1.00 46.88 296 LEU A C 1
ATOM 2231 O O . LEU A 1 296 ? 29.176 -6.258 3.486 1.00 46.88 296 LEU A O 1
ATOM 2235 N N . CYS A 1 297 ? 28.537 -5.365 5.434 1.00 41.56 297 CYS A N 1
ATOM 2236 C CA . CYS A 1 297 ? 29.773 -4.591 5.620 1.00 41.56 297 CYS A CA 1
ATOM 2237 C C . CYS A 1 297 ? 30.989 -5.463 5.979 1.00 41.56 297 CYS A C 1
ATOM 2239 O O . CYS A 1 297 ? 32.118 -5.085 5.664 1.00 41.56 297 CYS A O 1
ATOM 2241 N N . LEU A 1 298 ? 30.784 -6.607 6.641 1.00 41.91 298 LEU A N 1
ATOM 2242 C CA . LEU A 1 298 ? 31.851 -7.565 6.956 1.00 41.91 298 LEU A CA 1
ATOM 2243 C C . LEU A 1 298 ? 32.240 -8.420 5.738 1.00 41.91 298 LEU A C 1
ATOM 2245 O O . LEU A 1 298 ? 33.414 -8.761 5.597 1.00 41.91 298 LEU A O 1
ATOM 2249 N N . ASP A 1 299 ? 31.287 -8.679 4.840 1.00 40.69 299 ASP A N 1
ATOM 2250 C CA . ASP A 1 299 ? 31.464 -9.516 3.646 1.00 40.69 299 ASP A CA 1
ATOM 2251 C C . ASP A 1 299 ? 31.767 -8.712 2.361 1.00 40.69 299 ASP A C 1
ATOM 2253 O O . ASP A 1 299 ? 31.865 -9.273 1.266 1.00 40.69 299 ASP A O 1
ATOM 2257 N N . GLY A 1 300 ? 31.965 -7.393 2.475 1.00 34.84 300 GLY A N 1
ATOM 2258 C CA . GLY A 1 300 ? 32.392 -6.538 1.366 1.00 34.84 300 GLY A CA 1
ATOM 2259 C C . GLY A 1 300 ? 33.780 -6.911 0.802 1.00 34.84 300 GLY A C 1
ATOM 2260 O O . GLY A 1 300 ? 34.557 -7.615 1.454 1.00 34.84 300 GLY A O 1
ATOM 2261 N N . PRO A 1 301 ? 34.171 -6.399 -0.387 1.00 36.38 301 PRO A N 1
ATOM 2262 C CA . PRO A 1 301 ? 35.332 -6.875 -1.159 1.00 36.38 301 PRO A CA 1
ATOM 2263 C C . PRO A 1 301 ? 36.723 -6.565 -0.551 1.00 36.38 301 PRO A C 1
ATOM 2265 O O . PRO A 1 301 ? 37.735 -6.602 -1.252 1.00 36.38 301 PRO A O 1
ATOM 2268 N N . GLY A 1 302 ? 36.793 -6.241 0.743 1.00 38.50 302 GLY A N 1
ATOM 2269 C CA . GLY A 1 302 ? 38.008 -5.908 1.490 1.00 38.50 302 GLY A CA 1
ATOM 2270 C C . GLY A 1 302 ? 38.440 -6.931 2.552 1.00 38.50 302 GLY A C 1
ATOM 2271 O O . GLY A 1 302 ? 39.440 -6.687 3.227 1.00 38.50 302 GLY A O 1
ATOM 2272 N N . GLY A 1 303 ? 37.739 -8.059 2.724 1.00 31.30 303 GLY A N 1
ATOM 2273 C CA . GLY A 1 303 ? 38.149 -9.127 3.650 1.00 31.30 303 GLY A CA 1
ATOM 2274 C C . GLY A 1 303 ? 39.494 -9.781 3.266 1.00 31.30 303 GLY A C 1
ATOM 2275 O O . GLY A 1 303 ? 39.842 -9.829 2.083 1.00 31.30 303 GLY A O 1
ATOM 2276 N N . PRO A 1 304 ? 40.299 -10.273 4.234 1.00 32.28 304 PRO A N 1
ATOM 2277 C CA . PRO A 1 304 ? 41.697 -10.631 4.004 1.00 32.28 304 PRO A CA 1
ATOM 2278 C C . PRO A 1 304 ? 41.840 -11.743 2.958 1.00 32.28 304 PRO A C 1
ATOM 2280 O O . PRO A 1 304 ? 41.357 -12.862 3.134 1.00 32.28 304 PRO A O 1
ATOM 2283 N N . ARG A 1 305 ? 42.551 -11.420 1.869 1.00 35.06 305 ARG A N 1
ATOM 2284 C CA . ARG A 1 305 ? 42.863 -12.314 0.746 1.00 35.06 305 ARG A CA 1
ATOM 2285 C C . ARG A 1 305 ? 43.443 -13.641 1.246 1.00 35.06 305 ARG A C 1
ATOM 2287 O O . ARG A 1 305 ? 44.603 -13.701 1.651 1.00 35.06 305 ARG A O 1
ATOM 2294 N N . ARG A 1 306 ? 42.682 -14.732 1.130 1.00 34.59 306 ARG A N 1
ATOM 2295 C CA . ARG A 1 306 ? 43.252 -16.086 1.121 1.00 34.59 306 ARG A CA 1
ATOM 2296 C C . ARG A 1 306 ? 43.741 -16.405 -0.296 1.00 34.59 306 ARG A C 1
ATOM 2298 O O . ARG A 1 306 ? 42.944 -16.668 -1.182 1.00 34.59 306 ARG A O 1
ATOM 2305 N N . GLY A 1 307 ? 45.063 -16.324 -0.470 1.00 30.25 307 GLY A N 1
ATOM 2306 C CA . GLY A 1 307 ? 45.893 -17.020 -1.467 1.00 30.25 307 GLY A CA 1
ATOM 2307 C C . GLY A 1 307 ? 45.407 -17.091 -2.920 1.00 30.25 307 GLY A C 1
ATOM 2308 O O . GLY A 1 307 ? 44.759 -18.057 -3.305 1.00 30.25 307 GLY A O 1
ATOM 2309 N N . GLN A 1 308 ? 45.848 -16.149 -3.759 1.00 31.53 308 GLN A N 1
ATOM 2310 C CA . GLN A 1 308 ? 45.901 -16.346 -5.213 1.00 31.53 308 GLN A CA 1
ATOM 2311 C C . GLN A 1 308 ? 47.088 -17.257 -5.578 1.00 31.53 308 GLN A C 1
ATOM 2313 O O . GLN A 1 308 ? 48.235 -16.932 -5.272 1.00 31.53 308 GLN A O 1
ATOM 2318 N N . GLY A 1 309 ? 46.812 -18.376 -6.254 1.00 29.23 309 GLY A N 1
ATOM 2319 C CA . GLY A 1 309 ? 47.784 -19.075 -7.105 1.00 29.23 309 GLY A CA 1
ATOM 2320 C C . GLY A 1 309 ? 47.840 -18.426 -8.501 1.00 29.23 309 GLY A C 1
ATOM 2321 O O . GLY A 1 309 ? 46.866 -17.783 -8.897 1.00 29.23 309 GLY A O 1
ATOM 2322 N N . PRO A 1 310 ? 48.956 -18.530 -9.247 1.00 33.97 310 PRO A N 1
ATOM 2323 C CA . PRO A 1 310 ? 49.212 -17.651 -10.385 1.00 33.97 310 PRO A CA 1
ATOM 2324 C C . PRO A 1 310 ? 48.588 -18.131 -11.709 1.00 33.97 310 PRO A C 1
ATOM 2326 O O . PRO A 1 310 ? 48.629 -19.312 -12.037 1.00 33.97 310 PRO A O 1
ATOM 2329 N N . ASN A 1 311 ? 48.146 -17.140 -12.493 1.00 32.91 311 ASN A N 1
ATOM 2330 C CA . ASN A 1 311 ? 48.038 -17.065 -13.959 1.00 32.91 311 ASN A CA 1
ATOM 2331 C C . ASN A 1 311 ? 47.131 -18.039 -14.741 1.00 32.91 311 ASN A C 1
ATOM 2333 O O . ASN A 1 311 ? 47.469 -19.202 -14.951 1.00 32.91 311 ASN A O 1
ATOM 2337 N N . ARG A 1 312 ? 46.147 -17.457 -15.450 1.00 28.70 312 ARG A N 1
ATOM 2338 C CA . ARG A 1 312 ? 46.071 -17.562 -16.922 1.00 28.70 312 ARG A CA 1
ATOM 2339 C C . ARG A 1 312 ? 45.342 -16.366 -17.548 1.00 28.70 312 ARG A C 1
ATOM 2341 O O . ARG A 1 312 ? 44.445 -15.801 -16.940 1.00 28.70 312 ARG A O 1
ATOM 2348 N N . ALA A 1 313 ? 45.837 -15.996 -18.726 1.00 30.91 313 ALA A N 1
ATOM 2349 C CA . ALA A 1 313 ? 45.687 -14.723 -19.416 1.00 30.91 313 ALA A CA 1
ATOM 2350 C C . ALA A 1 313 ? 44.344 -14.506 -20.133 1.00 30.91 313 ALA A C 1
ATOM 2352 O O . ALA A 1 313 ? 43.640 -15.455 -20.477 1.00 30.91 313 ALA A O 1
ATOM 2353 N N . ASP A 1 314 ? 44.090 -13.223 -20.382 1.00 33.44 314 ASP A N 1
ATOM 2354 C CA . ASP A 1 314 ? 42.972 -12.615 -21.097 1.00 33.44 314 ASP A CA 1
ATOM 2355 C C . ASP A 1 314 ? 42.788 -13.127 -22.538 1.00 33.44 314 ASP A C 1
ATOM 2357 O O . ASP A 1 314 ? 43.751 -13.344 -23.278 1.00 33.44 314 ASP A O 1
ATOM 2361 N N . GLY A 1 315 ? 41.523 -13.244 -22.954 1.00 29.38 315 GLY A N 1
ATOM 2362 C CA . GLY A 1 315 ? 41.084 -13.399 -24.344 1.00 29.38 315 GLY A CA 1
ATOM 2363 C C . GLY A 1 315 ? 39.905 -12.452 -24.629 1.00 29.38 315 GLY A C 1
ATOM 2364 O O . GLY A 1 315 ? 39.166 -12.127 -23.698 1.00 29.38 315 GLY A O 1
ATOM 2365 N N . PRO A 1 316 ? 39.742 -11.952 -25.868 1.00 31.80 316 PRO A N 1
ATOM 2366 C CA . PRO A 1 316 ? 38.939 -10.764 -26.151 1.00 31.80 316 PRO A CA 1
ATOM 2367 C C . PRO A 1 316 ? 37.427 -11.026 -26.123 1.00 31.80 316 PRO A C 1
ATOM 2369 O O . PRO A 1 316 ? 36.949 -12.087 -26.522 1.00 31.80 316 PRO A O 1
ATOM 2372 N N . VAL A 1 317 ? 36.688 -10.001 -25.692 1.00 36.34 317 VAL A N 1
ATOM 2373 C CA . VAL A 1 317 ? 35.222 -9.919 -25.690 1.00 36.34 317 VAL A CA 1
ATOM 2374 C C . VAL A 1 317 ? 34.723 -9.811 -27.135 1.00 36.34 317 VAL A C 1
ATOM 2376 O O . VAL A 1 317 ? 34.981 -8.816 -27.809 1.00 36.34 317 VAL A O 1
ATOM 2379 N N . GLY A 1 318 ? 34.036 -10.851 -27.611 1.00 28.66 318 GLY A N 1
ATOM 2380 C CA . GLY A 1 318 ? 33.288 -10.851 -28.869 1.00 28.66 318 GLY A CA 1
ATOM 2381 C C . GLY A 1 318 ? 31.823 -10.479 -28.630 1.00 28.66 318 GLY A C 1
ATOM 2382 O O . GLY A 1 318 ? 31.239 -10.854 -27.619 1.00 28.66 318 GLY A O 1
ATOM 2383 N N . THR A 1 319 ? 31.255 -9.706 -29.548 1.00 33.72 319 THR A N 1
ATOM 2384 C CA . THR A 1 319 ? 29.890 -9.165 -29.536 1.00 33.72 319 THR A CA 1
ATOM 2385 C C . THR A 1 319 ? 28.848 -10.231 -29.886 1.00 33.72 319 THR A C 1
ATOM 2387 O O . THR A 1 319 ? 28.823 -10.695 -31.025 1.00 33.72 319 THR A O 1
ATOM 2390 N N . ASP A 1 320 ? 27.951 -10.574 -28.959 1.00 31.12 320 ASP A N 1
ATOM 2391 C CA . ASP A 1 320 ? 26.823 -11.476 -29.225 1.00 31.12 320 ASP A CA 1
ATOM 2392 C C . ASP A 1 320 ? 25.570 -10.677 -29.608 1.00 31.12 320 ASP A C 1
ATOM 2394 O O . ASP A 1 320 ? 24.684 -10.416 -28.798 1.00 31.12 320 ASP A O 1
ATOM 2398 N N . SER A 1 321 ? 25.485 -10.302 -30.883 1.00 31.23 321 SER A N 1
ATOM 2399 C CA . SER A 1 321 ? 24.236 -9.889 -31.531 1.00 31.23 321 SER A CA 1
ATOM 2400 C C . SER A 1 321 ? 23.909 -10.852 -32.670 1.00 31.23 321 SER A C 1
ATOM 2402 O O . SER A 1 321 ? 23.765 -10.416 -33.801 1.00 31.23 321 SER A O 1
ATOM 2404 N N . GLU A 1 322 ? 23.877 -12.164 -32.413 1.00 30.48 322 GLU A N 1
ATOM 2405 C CA . GLU A 1 322 ? 23.453 -13.169 -33.405 1.00 30.48 322 GLU A CA 1
ATOM 2406 C C . GLU A 1 322 ? 23.236 -14.559 -32.768 1.00 30.48 322 GLU A C 1
ATOM 2408 O O . GLU A 1 322 ? 24.032 -15.484 -32.930 1.00 30.48 322 GLU A O 1
ATOM 2413 N N . ARG A 1 323 ? 22.146 -14.733 -32.000 1.00 29.09 323 ARG A N 1
ATOM 2414 C CA . ARG A 1 323 ? 21.588 -16.072 -31.694 1.00 29.09 323 ARG A CA 1
ATOM 2415 C C . ARG A 1 323 ? 20.143 -16.056 -31.172 1.00 29.09 323 ARG A C 1
ATOM 2417 O O . ARG A 1 323 ? 19.791 -16.774 -30.246 1.00 29.09 323 ARG A O 1
ATOM 2424 N N . ALA A 1 324 ? 19.272 -15.269 -31.800 1.00 29.97 324 ALA A N 1
ATOM 2425 C CA . ALA A 1 324 ? 17.825 -15.312 -31.565 1.00 29.97 324 ALA A CA 1
ATOM 2426 C C . ALA A 1 324 ? 17.116 -16.099 -32.683 1.00 29.97 324 ALA A C 1
ATOM 2428 O O . ALA A 1 324 ? 16.431 -15.525 -33.520 1.00 29.97 324 ALA A O 1
ATOM 2429 N N . SER A 1 325 ? 17.326 -17.416 -32.761 1.00 30.53 325 SER A N 1
ATOM 2430 C CA . SER A 1 325 ? 16.504 -18.301 -33.609 1.00 30.53 325 SER A CA 1
ATOM 2431 C C . SER A 1 325 ? 16.727 -19.778 -33.278 1.00 30.53 325 SER A C 1
ATOM 2433 O O . SER A 1 325 ? 17.258 -20.526 -34.089 1.00 30.53 325 SER A O 1
ATOM 2435 N N . GLN A 1 326 ? 16.345 -20.204 -32.069 1.00 27.44 326 GLN A N 1
ATOM 2436 C CA . GLN A 1 326 ? 16.102 -21.616 -31.725 1.00 27.44 326 GLN A CA 1
ATOM 2437 C C . GLN A 1 326 ? 15.552 -21.721 -30.292 1.00 27.44 326 GLN A C 1
ATOM 2439 O O . GLN A 1 326 ? 16.286 -22.003 -29.352 1.00 27.44 326 GLN A O 1
ATOM 2444 N N . TRP A 1 327 ? 14.250 -21.491 -30.115 1.00 27.09 327 TRP A N 1
ATOM 2445 C CA . TRP A 1 327 ? 13.541 -21.886 -28.892 1.00 27.09 327 TRP A CA 1
ATOM 2446 C C . TRP A 1 327 ? 12.601 -23.051 -29.237 1.00 27.09 327 TRP A C 1
ATOM 2448 O O . TRP A 1 327 ? 11.758 -22.889 -30.125 1.00 27.09 327 TRP A O 1
ATOM 2458 N N . PRO A 1 328 ? 12.741 -24.241 -28.623 1.00 26.83 328 PRO A N 1
ATOM 2459 C CA . PRO A 1 328 ? 11.767 -25.315 -28.789 1.00 26.83 328 PRO A CA 1
ATOM 2460 C C . PRO A 1 328 ? 10.472 -25.001 -28.022 1.00 26.83 328 PRO A C 1
ATOM 2462 O O . PRO A 1 328 ? 10.497 -24.321 -26.997 1.00 26.83 328 PRO A O 1
ATOM 2465 N N . ARG A 1 329 ? 9.333 -25.505 -28.524 1.00 26.02 329 ARG A N 1
ATOM 2466 C CA . ARG A 1 329 ? 8.029 -25.428 -27.840 1.00 26.02 329 ARG A CA 1
ATOM 2467 C C . ARG A 1 329 ? 8.141 -26.039 -26.441 1.00 26.02 329 ARG A C 1
ATOM 2469 O O . ARG A 1 329 ? 8.610 -27.166 -26.309 1.00 26.02 329 ARG A O 1
ATOM 2476 N N . VAL A 1 330 ? 7.693 -25.297 -25.432 1.00 26.98 330 VAL A N 1
ATOM 2477 C CA . VAL A 1 330 ? 7.664 -25.729 -24.031 1.00 26.98 330 VAL A CA 1
ATOM 2478 C C . VAL A 1 330 ? 6.380 -26.530 -23.799 1.00 26.98 330 VAL A C 1
ATOM 2480 O O . VAL A 1 330 ? 5.284 -25.993 -23.938 1.00 26.98 330 VAL A O 1
ATOM 2483 N N . GLU A 1 331 ? 6.517 -27.820 -23.495 1.00 28.58 331 GLU A N 1
ATOM 2484 C CA . GLU A 1 331 ? 5.448 -28.624 -22.886 1.00 28.58 331 GLU A CA 1
ATOM 2485 C C . GLU A 1 331 ? 5.402 -28.396 -21.360 1.00 28.58 331 GLU A C 1
ATOM 2487 O O . GLU A 1 331 ? 6.400 -27.937 -20.796 1.00 28.58 331 GLU A O 1
ATOM 2492 N N . PRO A 1 332 ? 4.270 -28.683 -20.680 1.00 29.19 332 PRO A N 1
ATOM 2493 C CA . PRO A 1 332 ? 4.077 -28.361 -19.265 1.00 29.19 332 PRO A CA 1
ATOM 2494 C C . PRO A 1 332 ? 5.167 -28.986 -18.387 1.00 29.19 332 PRO A C 1
ATOM 2496 O O . PRO A 1 332 ? 5.438 -30.183 -18.479 1.00 29.19 332 PRO A O 1
ATOM 2499 N N . ALA A 1 333 ? 5.804 -28.173 -17.543 1.00 35.38 333 ALA A N 1
ATOM 2500 C CA . ALA A 1 333 ? 6.943 -28.597 -16.740 1.00 35.38 333 ALA A CA 1
ATOM 2501 C C . ALA A 1 333 ? 6.550 -29.615 -15.652 1.00 35.38 333 ALA A C 1
ATOM 2503 O O . ALA A 1 333 ? 5.614 -29.400 -14.884 1.00 35.38 333 ALA A O 1
ATOM 2504 N N . ASP A 1 334 ? 7.323 -30.700 -15.574 1.00 33.25 334 ASP A N 1
ATOM 2505 C CA . ASP A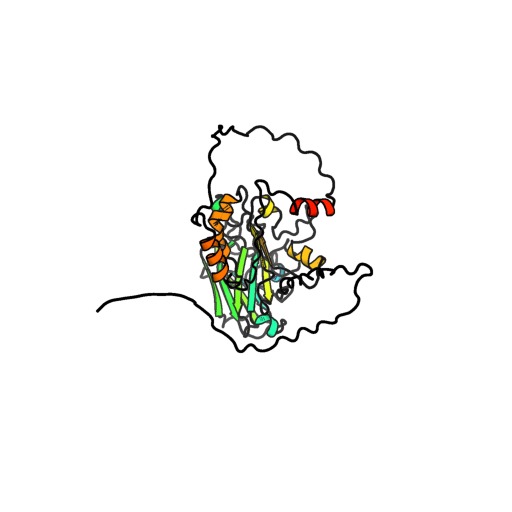 1 334 ? 7.327 -31.674 -14.481 1.00 33.25 334 ASP A CA 1
ATOM 2506 C C . ASP A 1 334 ? 7.766 -30.994 -13.160 1.00 33.25 334 ASP A C 1
ATOM 2508 O O . ASP A 1 334 ? 8.892 -30.480 -13.089 1.00 33.25 334 ASP A O 1
ATOM 2512 N N . PRO A 1 335 ? 6.930 -30.990 -12.103 1.00 36.06 335 PRO A N 1
ATOM 2513 C CA . PRO A 1 335 ? 7.246 -30.370 -10.814 1.00 36.06 335 PRO A CA 1
ATOM 2514 C C . PRO A 1 335 ? 8.536 -30.896 -10.159 1.00 36.06 335 PRO A C 1
ATOM 2516 O O . PRO A 1 335 ? 9.205 -30.158 -9.432 1.00 36.06 335 PRO A O 1
ATOM 2519 N N . GLU A 1 336 ? 8.942 -32.143 -10.432 1.00 32.12 336 GLU A N 1
ATOM 2520 C CA . GLU A 1 336 ? 10.190 -32.705 -9.894 1.00 32.12 336 GLU A CA 1
ATOM 2521 C C . GLU A 1 336 ? 11.452 -32.157 -10.580 1.00 32.12 336 GLU A C 1
ATOM 2523 O O . GLU A 1 336 ? 12.536 -32.146 -9.982 1.00 32.12 336 GLU A O 1
ATOM 2528 N N . ALA A 1 337 ? 11.339 -31.682 -11.823 1.00 31.91 337 ALA A N 1
ATOM 2529 C CA . ALA A 1 337 ? 12.461 -31.097 -12.552 1.00 31.91 337 ALA A CA 1
ATOM 2530 C C . ALA A 1 337 ? 12.830 -29.706 -12.004 1.00 31.91 337 ALA A C 1
ATOM 2532 O O . ALA A 1 337 ? 14.015 -29.366 -11.944 1.00 31.91 337 ALA A O 1
ATOM 2533 N N . LEU A 1 338 ? 11.839 -28.943 -11.521 1.00 31.62 338 LEU A N 1
ATOM 2534 C CA . LEU A 1 338 ? 12.033 -27.616 -10.925 1.00 31.62 338 LEU A CA 1
ATOM 2535 C C . LEU A 1 338 ? 12.849 -27.688 -9.619 1.00 31.62 338 LEU A C 1
ATOM 2537 O O . LEU A 1 338 ? 13.756 -26.888 -9.393 1.00 31.62 338 LEU A O 1
ATOM 2541 N N . LEU A 1 339 ? 12.596 -28.712 -8.796 1.00 32.41 339 LEU A N 1
ATOM 2542 C CA . LEU A 1 339 ? 13.314 -28.949 -7.537 1.00 32.41 339 LEU A CA 1
ATOM 2543 C C . LEU A 1 339 ? 14.769 -29.398 -7.748 1.00 32.41 339 LEU A C 1
ATOM 2545 O O . LEU A 1 339 ? 15.643 -29.065 -6.948 1.00 32.41 339 LEU A O 1
ATOM 2549 N N . LYS A 1 340 ? 15.062 -30.118 -8.840 1.00 29.67 340 LYS A N 1
ATOM 2550 C CA . LYS A 1 340 ? 16.432 -30.549 -9.175 1.00 29.67 340 LYS A CA 1
ATOM 2551 C C . LYS A 1 340 ? 17.278 -29.417 -9.768 1.00 29.67 340 LYS A C 1
ATOM 2553 O O . LYS A 1 340 ? 18.495 -29.426 -9.578 1.00 29.67 340 LYS A O 1
ATOM 2558 N N . LEU A 1 341 ? 16.661 -28.423 -10.415 1.00 29.77 341 LEU A N 1
ATOM 2559 C CA . LEU A 1 341 ? 17.361 -27.245 -10.946 1.00 29.77 341 LEU A CA 1
ATOM 2560 C C . LEU A 1 341 ? 17.884 -26.324 -9.826 1.00 29.77 341 LEU A C 1
ATOM 2562 O O . LEU A 1 341 ? 18.976 -25.770 -9.937 1.00 29.77 341 LEU A O 1
ATOM 2566 N N . LEU A 1 342 ? 17.154 -26.233 -8.709 1.00 34.03 342 LEU A N 1
ATOM 2567 C CA . LEU A 1 342 ? 17.531 -25.428 -7.539 1.00 34.03 342 LEU A CA 1
ATOM 2568 C C . LEU A 1 342 ? 18.704 -26.017 -6.729 1.00 34.03 342 LEU A C 1
ATOM 2570 O O . LEU A 1 342 ? 19.300 -25.317 -5.914 1.00 34.03 342 LEU A O 1
ATOM 2574 N N . ALA A 1 343 ? 19.083 -27.279 -6.966 1.00 32.94 343 ALA A N 1
ATOM 2575 C CA . ALA A 1 343 ? 20.095 -27.984 -6.174 1.00 32.94 343 ALA A CA 1
ATOM 2576 C C . ALA A 1 343 ? 21.482 -28.106 -6.841 1.00 32.94 343 ALA A C 1
ATOM 2578 O O . ALA A 1 343 ? 22.398 -28.673 -6.243 1.00 32.94 343 ALA A O 1
ATOM 2579 N N . GLY A 1 344 ? 21.695 -27.592 -8.059 1.00 29.20 344 GLY A N 1
ATOM 2580 C CA . GLY A 1 344 ? 22.951 -27.857 -8.765 1.00 29.20 344 GLY A CA 1
ATOM 2581 C C . GLY A 1 344 ? 23.327 -26.862 -9.856 1.00 29.20 344 GLY A C 1
ATOM 2582 O O . GLY A 1 344 ? 22.942 -27.039 -11.004 1.00 29.20 344 GLY A O 1
ATOM 2583 N N . ARG A 1 345 ? 24.251 -25.951 -9.509 1.00 28.97 345 ARG A N 1
ATOM 2584 C CA . ARG A 1 345 ? 25.033 -25.042 -10.381 1.00 28.97 345 ARG A CA 1
ATOM 2585 C C . ARG A 1 345 ? 24.327 -23.747 -10.800 1.00 28.97 345 ARG A C 1
ATOM 2587 O O . ARG A 1 345 ? 23.809 -23.636 -11.905 1.00 28.97 345 ARG A O 1
ATOM 2594 N N . ALA A 1 346 ? 24.473 -22.715 -9.970 1.00 28.33 346 ALA A N 1
ATOM 2595 C CA . ALA A 1 346 ? 24.266 -21.334 -10.394 1.00 28.33 346 ALA A CA 1
ATOM 2596 C C . ALA A 1 346 ? 25.270 -20.957 -11.506 1.00 28.33 346 ALA A C 1
ATOM 2598 O O . ALA A 1 346 ? 26.488 -21.058 -11.334 1.00 28.33 346 ALA A O 1
ATOM 2599 N N . ARG A 1 347 ? 24.736 -20.556 -12.661 1.00 26.86 347 ARG A N 1
ATOM 2600 C CA . ARG A 1 347 ? 25.414 -19.815 -13.738 1.00 26.86 347 ARG A CA 1
ATOM 2601 C C . ARG A 1 347 ? 24.841 -18.382 -13.761 1.00 26.86 347 ARG A C 1
ATOM 2603 O O . ARG A 1 347 ? 23.833 -18.160 -13.097 1.00 26.86 347 ARG A O 1
ATOM 2610 N N . PRO A 1 348 ? 25.463 -17.413 -14.463 1.00 24.33 348 PRO A N 1
ATOM 2611 C CA . PRO A 1 348 ? 25.043 -16.008 -14.425 1.00 24.33 348 PRO A CA 1
ATOM 2612 C C . PRO A 1 348 ? 23.571 -15.858 -14.840 1.00 24.33 348 PRO A C 1
ATOM 2614 O O . PRO A 1 348 ? 23.188 -16.401 -15.874 1.00 24.33 348 PRO A O 1
ATOM 2617 N N . GLY A 1 349 ? 22.779 -15.162 -14.016 1.00 27.50 349 GLY A N 1
ATOM 2618 C CA . GLY A 1 349 ? 21.306 -15.121 -14.072 1.00 27.50 349 GLY A CA 1
ATOM 2619 C C . GLY A 1 349 ? 20.638 -15.509 -12.742 1.00 27.50 349 GLY A C 1
ATOM 2620 O O . GLY A 1 349 ? 19.600 -16.162 -12.734 1.00 27.50 349 GLY A O 1
ATOM 2621 N N . SER A 1 350 ? 21.268 -15.198 -11.606 1.00 25.98 350 SER A N 1
ATOM 2622 C CA . SER A 1 350 ? 20.822 -15.668 -10.292 1.00 25.98 350 SER A CA 1
ATOM 2623 C C . SER A 1 350 ? 19.711 -14.779 -9.727 1.00 25.98 350 SER A C 1
ATOM 2625 O O . SER A 1 350 ? 19.951 -13.600 -9.460 1.00 25.98 350 SER A O 1
ATOM 2627 N N . LEU A 1 351 ? 18.543 -15.378 -9.474 1.00 31.58 351 LEU A N 1
ATOM 2628 C CA . LEU A 1 351 ? 17.519 -14.866 -8.561 1.00 31.58 351 LEU A CA 1
ATOM 2629 C C . LEU A 1 351 ? 18.151 -14.684 -7.174 1.00 31.58 351 LEU A C 1
ATOM 2631 O O . LEU A 1 351 ? 18.670 -15.643 -6.594 1.00 31.58 351 LEU A O 1
ATOM 2635 N N . VAL A 1 352 ? 18.138 -13.460 -6.651 1.00 36.69 352 VAL A N 1
ATOM 2636 C CA . VAL A 1 352 ? 18.608 -13.183 -5.291 1.00 36.69 352 VAL A CA 1
ATOM 2637 C C . VAL A 1 352 ? 17.396 -13.238 -4.371 1.00 36.69 352 VAL A C 1
ATOM 2639 O O . VAL A 1 352 ? 16.676 -12.259 -4.211 1.00 36.69 352 VAL A O 1
ATOM 2642 N N . LEU A 1 353 ? 17.171 -14.412 -3.783 1.00 35.25 353 LEU A N 1
ATOM 2643 C CA . LEU A 1 353 ? 16.182 -14.600 -2.728 1.00 35.25 353 LEU A CA 1
ATOM 2644 C C . LEU A 1 353 ? 16.842 -14.222 -1.396 1.00 35.25 353 LEU A C 1
ATOM 2646 O O . LEU A 1 353 ? 17.763 -14.910 -0.948 1.00 35.25 353 LEU A O 1
ATOM 2650 N N . LEU A 1 354 ? 16.418 -13.123 -0.775 1.00 39.75 354 LEU A N 1
ATOM 2651 C CA . LEU A 1 354 ? 16.883 -12.761 0.563 1.00 39.75 354 LEU A CA 1
ATOM 2652 C C . LEU A 1 354 ? 15.822 -13.159 1.580 1.00 39.75 354 LEU A C 1
ATOM 2654 O O . LEU A 1 354 ? 14.674 -12.748 1.486 1.00 39.75 354 LEU A O 1
ATOM 2658 N N . ARG A 1 355 ? 16.238 -13.967 2.554 1.00 37.84 355 ARG A N 1
ATOM 2659 C CA . ARG A 1 355 ? 15.471 -14.302 3.752 1.00 37.84 355 ARG A CA 1
ATOM 2660 C C . ARG A 1 355 ? 16.308 -13.891 4.954 1.00 37.84 355 ARG A C 1
ATOM 2662 O O . ARG A 1 355 ? 17.473 -14.289 5.038 1.00 37.84 355 ARG A O 1
ATOM 2669 N N . GLU A 1 356 ? 15.734 -13.148 5.894 1.00 32.09 356 GLU A N 1
ATOM 2670 C CA . GLU A 1 356 ? 16.409 -12.882 7.163 1.00 32.09 356 GLU A CA 1
ATOM 2671 C C . GLU A 1 356 ? 16.546 -14.180 7.985 1.00 32.09 356 GLU A C 1
ATOM 2673 O O . GLU A 1 356 ? 15.664 -15.042 8.016 1.00 32.09 356 GLU A O 1
ATOM 2678 N N . GLN A 1 357 ? 17.703 -14.367 8.621 1.00 27.97 357 GLN A N 1
ATOM 2679 C CA . GLN A 1 357 ? 17.964 -15.460 9.559 1.00 27.97 357 GLN A CA 1
ATOM 2680 C C . GLN A 1 357 ? 18.331 -14.848 10.917 1.00 27.97 357 GLN A C 1
ATOM 2682 O O . GLN A 1 357 ? 19.225 -14.000 10.959 1.00 27.97 357 GLN A O 1
ATOM 2687 N N . PRO A 1 358 ? 17.735 -15.283 12.040 1.00 29.95 358 PRO A N 1
ATOM 2688 C CA . PRO A 1 358 ? 18.202 -14.867 13.357 1.00 29.95 358 PRO A CA 1
ATOM 2689 C C . PRO A 1 358 ? 19.569 -15.506 13.656 1.00 29.95 358 PRO A C 1
ATOM 2691 O O . PRO A 1 358 ? 19.702 -16.730 13.721 1.00 29.95 358 PRO A O 1
ATOM 2694 N N . VAL A 1 359 ? 20.608 -14.685 13.844 1.00 32.44 359 VAL A N 1
ATOM 2695 C CA . VAL A 1 359 ? 21.967 -15.155 14.161 1.00 32.44 359 VAL A CA 1
ATOM 2696 C C . VAL A 1 359 ? 22.102 -15.416 15.664 1.00 32.44 359 VAL A C 1
ATOM 2698 O O . VAL A 1 359 ? 22.072 -14.499 16.481 1.00 32.44 359 VAL A O 1
ATOM 2701 N N . ALA A 1 360 ? 22.335 -16.676 16.038 1.00 32.28 360 ALA A N 1
ATOM 2702 C CA . ALA A 1 360 ? 22.907 -17.025 17.334 1.00 32.28 360 ALA A CA 1
ATOM 2703 C C . ALA A 1 360 ? 24.438 -16.907 17.261 1.00 32.28 360 ALA A C 1
ATOM 2705 O O . ALA A 1 360 ? 25.090 -17.553 16.440 1.00 32.28 360 ALA A O 1
ATOM 2706 N N . HIS A 1 361 ? 25.028 -16.085 18.131 1.00 32.38 361 HIS A N 1
ATOM 2707 C CA . HIS A 1 361 ? 26.478 -15.956 18.253 1.00 32.38 361 HIS A CA 1
ATOM 2708 C C . HIS A 1 361 ? 27.132 -17.283 18.669 1.00 32.38 361 HIS A C 1
ATOM 2710 O O . HIS A 1 361 ? 26.987 -17.727 19.807 1.00 32.38 361 HIS A O 1
ATOM 2716 N N . LEU A 1 362 ? 27.957 -17.849 17.788 1.00 27.84 362 LEU A N 1
ATOM 2717 C CA . LEU A 1 362 ? 29.014 -18.785 18.160 1.00 27.84 362 LEU A CA 1
ATOM 2718 C C . LEU A 1 362 ? 30.361 -18.125 17.863 1.00 27.84 362 LEU A C 1
ATOM 2720 O O . LEU A 1 362 ? 30.730 -17.915 16.712 1.00 27.84 362 LEU A O 1
ATOM 2724 N N . ARG A 1 363 ? 31.087 -17.775 18.930 1.00 29.33 363 ARG A N 1
ATOM 2725 C CA . ARG A 1 363 ? 32.536 -17.578 18.857 1.00 29.33 363 ARG A CA 1
ATOM 2726 C C . ARG A 1 363 ? 33.197 -18.954 18.894 1.00 29.33 363 ARG A C 1
ATOM 2728 O O . ARG A 1 363 ? 32.972 -19.702 19.844 1.00 29.33 363 ARG A O 1
ATOM 2735 N N . GLY A 1 364 ? 34.027 -19.226 17.895 1.00 31.23 364 GLY A N 1
ATOM 2736 C CA . GLY A 1 364 ? 35.042 -20.275 17.861 1.00 31.23 364 GLY A CA 1
ATOM 2737 C C . GLY A 1 364 ? 36.203 -19.778 17.027 1.00 31.23 364 GLY A C 1
ATOM 2738 O O . GLY A 1 364 ? 35.966 -19.584 15.816 1.00 31.23 364 GLY A O 1
#

pLDDT: mean 72.04, std 28.11, range [24.33, 98.94]

Mean predicted aligned error: 15.78 Å

Secondary structure (DSSP, 8-state):
------------------------------TT-----PPP---PPPPPPP--B--TT--EEES-STTTTS-GGGGSSS-TT--EE--SS--BTTB-EEEEEE-TTS-GGGGSEEEEEEE-TTTS-STBGGGGTPPP-SEEEEEEEEEE-SPSSS--SS--EEEEEE-S--BSEEEEEEE-TT-SEEEEEEEEEE--TT--S-EEEEEEEE-SS-S-SEEEEEESHHHHHHSSSS--GGGT--S-HHHHHHHH-TT---EEEEEE-TT--HHHHHHHHHHHHHHS--S-HHHHHHHHHHSSTTS----PPP--------------------PPPPHHHHHHHTTS---S---EE-----------

Radius of gyration: 27.29 Å; Cα contacts (8 Å, |Δi|>4): 640; chains: 1; bounding box: 90×79×74 Å

Solvent-accessible surface area (backbone atoms only — not comparable to full-atom values): 21865 Å² total; per-residue (Å²): 131,86,82,90,85,88,87,89,88,85,90,86,85,90,86,90,79,88,85,80,90,76,84,79,83,86,79,82,82,54,100,80,74,61,85,77,78,75,75,79,79,76,76,75,74,79,71,62,59,60,30,46,70,66,35,69,70,44,60,45,40,56,86,45,21,56,90,63,78,22,35,39,52,32,20,25,49,99,49,56,77,41,41,16,26,41,60,90,56,64,30,28,86,93,50,56,42,37,44,34,39,40,42,54,86,52,58,60,78,54,29,36,27,26,38,38,35,37,39,25,38,63,66,17,54,34,26,48,20,73,81,75,73,50,74,42,34,15,24,66,12,20,35,34,37,28,34,27,60,60,71,60,94,61,87,76,92,69,76,69,42,80,74,46,76,51,68,83,39,62,43,26,57,53,44,42,70,41,75,30,62,74,33,23,29,46,30,45,41,27,31,27,44,31,40,39,94,96,26,32,27,40,39,31,31,49,46,33,23,25,28,69,92,45,61,62,34,60,40,53,43,45,41,22,44,67,35,25,69,72,49,31,47,40,23,46,57,95,78,75,42,77,47,27,72,36,51,47,48,19,75,78,38,79,79,33,43,46,48,75,43,49,45,2,28,67,84,46,50,66,68,58,53,63,77,40,43,76,61,53,57,70,50,48,60,54,87,62,71,68,59,61,57,49,49,54,67,62,70,38,101,77,59,85,83,82,78,88,78,86,87,85,83,90,78,86,88,76,86,88,87,82,81,92,82,86,80,80,87,83,72,90,80,60,75,69,56,60,61,56,60,78,73,62,80,91,60,97,82,65,75,55,80,68,76,93,74,91,83,78,92,76,91,129

Sequence (364 aa):
MRFRWEALRSLALFLTVTLLCVTFRFDARGADGSPRIASPQVAFARGPLADPLISGGVPAFTNDDCGGAYPAARANDDDYGTQWRSCNATPSPSRPVWLAYDLSSVAAEHRGKVLAVWYNDPATSPYDHRLINDVGYNIPATYSLEANSAPGGAVPGTGWVQLAAVSGNSYHSRQHLVDLTRSNWLRMSVSASDGSSQNFNVSLNLDLHDASAGADDDWIFYGDSITQDGMSHDPLQGLGGGGTWAQLIRASNPGHFPIAEDAGVGGFVSGDGATRLSTWLQLFAAGNRSELLRQLCLDGPGGPRRGQGPNRADGPVGTDSERASQWPRVEPADPEALLKLLAGRARPGSLVLLREQPVAHLRG

Nearest PDB structures (foldseek):
  4zz8-assembly2_B  TM=8.168E-01  e=3.281E-06  Paenibacillus fukuinensis
  5y4m-assembly1_A  TM=6.643E-01  e=2.198E-05  Homo sapiens
  7czf-assembly1_A  TM=5.855E-01  e=2.058E-03  Homo sapiens
  7czf-assembly2_D  TM=4.802E-01  e=8.719E-04  Homo sapiens
  4d59-assembly1_A  TM=3.755E-01  e=2.317E-01  Clostridioides difficile QCD-32g58